Protein AF-A0A960U2S8-F1 (afdb_monomer_lite)

Foldseek 3Di:
DDDDDDDDDDDDDDDDDDDDDPPPDPPDVPVVVVVVVVVVVVVVVVLLVQLVVQLVVLLVLLVVLVVVVVVDDPPCSQVCCVPPHPDHPVSNVLSVVSNVCVVVLVVCSVVPPSVQSNDSVSSVVSVVPDPDPDDPDPDPPDCPLVVVLVVVLVVVVVVCVVVVHDDDPVVSVVVSVVVSVVVVVVVVVVVVVVD

Sequence (195 aa):
MKKLRKTNTSIKGKGEEVLPVKKDFVISGDKVASDIEELYFQSQSIVKQAGDLLLNNSIKIGELLLLKKEEVEHGTFLPWIKSELPFNERQAQKYMRIYQNKDKLLSLFKTGADEAFKNINSMLTLLSHEPKQLPRTKNWKGNIVESCITDFSKYLGKIEKKIGTQLSKKSRQSLEEKFEKLIYEAVEEEAKQKK

Radius of gyration: 27.35 Å; chains: 1; bounding box: 62×28×90 Å

pLDDT: mean 71.02, std 19.79, range [30.0, 96.0]

Structure (mmCIF, N/CA/C/O backbone):
data_AF-A0A960U2S8-F1
#
_entry.id   AF-A0A960U2S8-F1
#
loop_
_atom_site.group_PDB
_atom_site.id
_atom_site.type_symbol
_atom_site.label_atom_id
_atom_site.label_alt_id
_atom_site.label_comp_id
_atom_site.label_asym_id
_atom_site.label_entity_id
_atom_site.label_seq_id
_atom_site.pdbx_PDB_ins_code
_atom_site.Cartn_x
_atom_site.Cartn_y
_atom_site.Cartn_z
_atom_site.occupancy
_atom_site.B_iso_or_equiv
_atom_site.auth_seq_id
_atom_site.auth_comp_id
_atom_site.auth_asym_id
_atom_site.auth_atom_id
_atom_site.pdbx_PDB_model_num
ATOM 1 N N . MET A 1 1 ? 38.586 -7.546 -56.506 1.00 45.84 1 MET A N 1
ATOM 2 C CA . MET A 1 1 ? 39.484 -7.968 -55.400 1.00 45.84 1 MET A CA 1
ATOM 3 C C . MET A 1 1 ? 40.457 -6.841 -55.065 1.00 45.84 1 MET A C 1
ATOM 5 O O . MET A 1 1 ? 40.898 -6.177 -55.993 1.00 45.84 1 MET A O 1
ATOM 9 N N . LYS A 1 2 ? 40.838 -6.722 -53.778 1.00 32.06 2 LYS A N 1
ATOM 10 C CA . LYS A 1 2 ? 41.673 -5.690 -53.105 1.00 32.06 2 LYS A CA 1
ATOM 11 C C . LYS A 1 2 ? 40.866 -4.492 -52.569 1.00 32.06 2 LYS A C 1
ATOM 13 O O . LYS A 1 2 ? 40.125 -3.896 -53.326 1.00 32.06 2 LYS A O 1
ATOM 18 N N . LYS A 1 3 ? 40.976 -4.058 -51.308 1.00 32.09 3 LYS A N 1
ATOM 19 C CA . LYS A 1 3 ? 41.663 -4.555 -50.097 1.00 32.09 3 LYS A CA 1
ATOM 20 C C . LYS A 1 3 ? 40.947 -3.919 -48.890 1.00 32.09 3 LYS A C 1
ATOM 22 O O . LYS A 1 3 ? 40.710 -2.716 -48.886 1.00 32.09 3 LYS A O 1
ATOM 27 N N . LEU A 1 4 ? 40.652 -4.726 -47.873 1.00 39.47 4 LEU A N 1
ATOM 28 C CA . LEU A 1 4 ? 40.304 -4.287 -46.518 1.00 39.47 4 LEU A CA 1
ATOM 29 C C . LEU A 1 4 ? 41.501 -3.579 -45.867 1.00 39.47 4 LEU A C 1
ATOM 31 O O . LEU A 1 4 ? 42.629 -4.046 -46.040 1.00 39.47 4 LEU A O 1
ATOM 35 N N . ARG A 1 5 ? 41.231 -2.523 -45.085 1.00 33.12 5 ARG A N 1
ATOM 36 C CA . ARG A 1 5 ? 41.874 -2.178 -43.796 1.00 33.12 5 ARG A CA 1
ATOM 37 C C . ARG A 1 5 ? 41.450 -0.774 -43.361 1.00 33.12 5 ARG A C 1
ATOM 39 O O . ARG A 1 5 ? 41.903 0.198 -43.953 1.00 33.12 5 ARG A O 1
ATOM 46 N N . LYS A 1 6 ? 40.694 -0.674 -42.268 1.00 40.06 6 LYS A N 1
ATOM 47 C CA . LYS A 1 6 ? 40.900 0.383 -41.269 1.00 40.06 6 LYS A CA 1
ATOM 48 C C . LYS A 1 6 ? 40.764 -0.243 -39.884 1.00 40.06 6 LYS A C 1
ATOM 50 O O . LYS A 1 6 ? 39.747 -0.831 -39.542 1.00 40.06 6 LYS A O 1
ATOM 55 N N . THR A 1 7 ? 41.878 -0.202 -39.172 1.00 34.03 7 THR A N 1
ATOM 56 C CA . THR A 1 7 ? 42.091 -0.622 -37.792 1.00 34.03 7 THR A CA 1
ATOM 57 C C . THR A 1 7 ? 41.476 0.411 -36.856 1.00 34.03 7 THR A C 1
ATOM 59 O O . THR A 1 7 ? 41.881 1.570 -36.919 1.00 34.03 7 THR A O 1
ATOM 62 N N . ASN A 1 8 ? 40.561 0.007 -35.973 1.00 31.66 8 ASN A N 1
ATOM 63 C CA . ASN A 1 8 ? 40.166 0.844 -34.842 1.00 31.66 8 ASN A CA 1
ATOM 64 C C . ASN A 1 8 ? 40.907 0.385 -33.589 1.00 31.66 8 ASN A C 1
ATOM 66 O O . ASN A 1 8 ? 40.606 -0.643 -32.985 1.00 31.66 8 ASN A O 1
ATOM 70 N N . THR A 1 9 ? 41.916 1.181 -33.258 1.00 31.70 9 THR A N 1
ATOM 71 C CA . THR A 1 9 ? 42.679 1.164 -32.019 1.00 31.70 9 THR A CA 1
ATOM 72 C C . THR A 1 9 ? 41.813 1.717 -30.886 1.00 31.70 9 THR A C 1
ATOM 74 O O . THR A 1 9 ? 41.232 2.792 -30.999 1.00 31.70 9 THR A O 1
ATOM 77 N N . SER A 1 10 ? 41.740 0.964 -29.793 1.00 36.97 10 SER A N 1
ATOM 78 C CA . SER A 1 10 ? 41.108 1.321 -28.519 1.00 36.97 10 SER A CA 1
ATOM 79 C C . SER A 1 10 ? 41.928 2.369 -27.762 1.00 36.97 10 SER A C 1
ATOM 81 O O . SER A 1 10 ? 43.093 2.087 -27.493 1.00 36.97 10 SER A O 1
ATOM 83 N N . ILE A 1 11 ? 41.313 3.459 -27.279 1.00 35.66 11 ILE A N 1
ATOM 84 C CA . ILE A 1 11 ? 41.735 4.155 -26.046 1.00 35.66 11 ILE A CA 1
ATOM 85 C C . ILE A 1 11 ? 40.496 4.650 -25.268 1.00 35.66 11 ILE A C 1
ATOM 87 O O . ILE A 1 11 ? 39.592 5.264 -25.826 1.00 35.66 11 ILE A O 1
ATOM 91 N N . LYS A 1 12 ? 40.489 4.331 -23.965 1.00 37.09 12 LYS A N 1
ATOM 92 C CA . LYS A 1 12 ? 39.520 4.662 -22.903 1.00 37.09 12 LYS A CA 1
ATOM 93 C C . LYS A 1 12 ? 39.375 6.174 -22.647 1.00 37.09 12 LYS A C 1
ATOM 95 O O . LYS A 1 12 ? 40.376 6.881 -22.634 1.00 37.09 12 LYS A O 1
ATOM 100 N N . GLY A 1 13 ? 38.180 6.615 -22.242 1.00 30.00 13 GLY A N 1
ATOM 101 C CA . GLY A 1 13 ? 37.931 7.934 -21.647 1.00 30.00 13 GLY A CA 1
ATOM 102 C C . GLY A 1 13 ? 36.651 7.944 -20.806 1.00 30.00 13 GLY A C 1
ATOM 103 O O . GLY A 1 13 ? 35.663 7.338 -21.192 1.00 30.00 13 GLY A O 1
ATOM 104 N N . LYS A 1 14 ? 36.740 8.534 -19.614 1.00 30.27 14 LYS A N 1
ATOM 105 C CA . LYS A 1 14 ? 35.794 8.525 -18.486 1.00 30.27 14 LYS A CA 1
ATOM 106 C C . LYS A 1 14 ? 34.491 9.283 -18.779 1.00 30.27 14 LYS A C 1
ATOM 108 O O . LYS A 1 14 ? 34.437 10.075 -19.707 1.00 30.27 14 LYS A O 1
ATOM 113 N N . GLY A 1 15 ? 33.470 9.015 -17.963 1.00 37.75 15 GLY A N 1
ATOM 114 C CA . GLY A 1 15 ? 32.119 9.528 -18.136 1.00 37.75 15 GLY A CA 1
ATOM 115 C C . GLY A 1 15 ? 32.003 11.048 -18.156 1.00 37.75 15 GLY A C 1
ATOM 116 O O . GLY A 1 15 ? 32.630 11.745 -17.364 1.00 37.75 15 GLY A O 1
ATOM 117 N N . GLU A 1 16 ? 31.118 11.498 -19.033 1.00 31.66 16 GLU A N 1
ATOM 118 C CA . GLU A 1 16 ? 30.451 12.786 -18.985 1.00 31.66 16 GLU A CA 1
ATOM 119 C C . GLU A 1 16 ? 28.961 12.536 -19.230 1.00 31.66 16 GLU A C 1
ATOM 121 O O . GLU A 1 16 ? 28.550 11.689 -20.025 1.00 31.66 16 GLU A O 1
ATOM 126 N N . GLU A 1 17 ? 28.178 13.237 -18.432 1.00 38.16 17 GLU A N 1
ATOM 127 C CA . GLU A 1 17 ? 26.730 13.259 -18.338 1.00 38.16 17 GLU A CA 1
ATOM 128 C C . GLU A 1 17 ? 26.107 13.643 -19.692 1.00 38.16 17 GLU A C 1
ATOM 130 O O . GLU A 1 17 ? 26.199 14.786 -20.136 1.00 38.16 17 GLU A O 1
ATOM 135 N N . VAL A 1 18 ? 25.484 12.685 -20.386 1.00 39.81 18 VAL A N 1
ATOM 136 C CA . VAL A 1 18 ? 24.806 12.962 -21.660 1.00 39.81 18 VAL A CA 1
ATOM 137 C C . VAL A 1 18 ? 23.369 13.384 -21.361 1.00 39.81 18 VAL A C 1
ATOM 139 O O . VAL A 1 18 ? 22.466 12.554 -21.256 1.00 39.81 18 VAL A O 1
ATOM 142 N N . LEU A 1 19 ? 23.164 14.695 -21.214 1.00 31.92 19 LEU A N 1
ATOM 143 C CA . LEU A 1 19 ? 21.853 15.331 -21.379 1.00 31.92 19 LEU A CA 1
ATOM 144 C C . LEU A 1 19 ? 21.229 14.863 -22.706 1.00 31.92 19 LEU A C 1
ATOM 146 O O . LEU A 1 19 ? 21.967 14.681 -23.677 1.00 31.92 19 LEU A O 1
ATOM 150 N N . PRO A 1 20 ? 19.899 14.667 -22.790 1.00 40.66 20 PRO A N 1
ATOM 151 C CA . PRO A 1 20 ? 19.275 14.115 -23.984 1.00 40.66 20 PRO A CA 1
ATOM 152 C C . PRO A 1 20 ? 19.504 15.051 -25.172 1.00 40.66 20 PRO A C 1
ATOM 154 O O . PRO A 1 20 ? 18.866 16.096 -25.311 1.00 40.66 20 PRO A O 1
ATOM 157 N N . VAL A 1 21 ? 20.443 14.660 -26.032 1.00 39.56 21 VAL A N 1
ATOM 158 C CA . VAL A 1 21 ? 20.675 15.279 -27.331 1.00 39.56 21 VAL A CA 1
ATOM 159 C C . VAL A 1 21 ? 19.382 15.103 -28.114 1.00 39.56 21 VAL A C 1
ATOM 161 O O . VAL A 1 21 ? 18.945 13.972 -28.343 1.00 39.56 21 VAL A O 1
ATOM 164 N N . LYS A 1 22 ? 18.742 16.222 -28.475 1.00 45.72 22 LYS A N 1
ATOM 165 C CA . LYS A 1 22 ? 17.616 16.241 -29.412 1.00 45.72 22 LYS A CA 1
ATOM 166 C C . LYS A 1 22 ? 18.044 15.433 -30.632 1.00 45.72 22 LYS A C 1
ATOM 168 O O . LYS A 1 22 ? 18.968 15.824 -31.336 1.00 45.72 22 LYS A O 1
ATOM 173 N N . LYS A 1 23 ? 17.433 14.263 -30.810 1.00 47.28 23 LYS A N 1
ATOM 174 C CA . LYS A 1 23 ? 17.735 13.376 -31.925 1.00 47.28 23 LYS A CA 1
ATOM 175 C C . LYS A 1 23 ? 17.154 14.057 -33.154 1.00 47.28 23 LYS A C 1
ATOM 177 O O . LYS A 1 23 ? 15.938 14.051 -33.341 1.00 47.28 23 LYS A O 1
ATOM 182 N N . ASP A 1 24 ? 18.021 14.735 -33.900 1.00 38.34 24 ASP A N 1
ATOM 183 C CA . ASP A 1 24 ? 17.669 15.340 -35.173 1.00 38.34 24 ASP A CA 1
ATOM 184 C C . ASP A 1 24 ? 16.903 14.312 -36.003 1.00 38.34 24 ASP A C 1
ATOM 186 O O . ASP A 1 24 ? 17.264 13.134 -36.075 1.00 38.34 24 ASP A O 1
ATOM 190 N N . PHE A 1 25 ? 15.780 14.776 -36.532 1.00 43.72 25 PHE A N 1
ATOM 191 C CA . PHE A 1 25 ? 14.718 14.010 -37.158 1.00 43.72 25 PHE A CA 1
ATOM 192 C C . PHE A 1 25 ? 15.236 13.340 -38.442 1.00 43.72 25 PHE A C 1
ATOM 194 O O . PHE A 1 25 ? 15.032 13.830 -39.550 1.00 43.72 25 PHE A O 1
ATOM 201 N N . VAL A 1 26 ? 15.956 12.224 -38.309 1.00 46.38 26 VAL A N 1
ATOM 202 C CA . VAL A 1 26 ? 16.248 11.333 -39.432 1.00 46.38 26 VAL A CA 1
ATOM 203 C C . VAL A 1 26 ? 14.960 10.570 -39.696 1.00 46.38 26 VAL A C 1
ATOM 205 O O . VAL A 1 26 ? 14.656 9.601 -39.004 1.00 46.38 26 VAL A O 1
ATOM 208 N N . ILE A 1 27 ? 14.187 11.033 -40.680 1.00 50.28 27 ILE A N 1
ATOM 209 C CA . ILE A 1 27 ? 13.055 10.292 -41.240 1.00 50.28 27 ILE A CA 1
ATOM 210 C C . ILE A 1 27 ? 13.642 9.033 -41.882 1.00 50.28 27 ILE A C 1
ATOM 212 O O . ILE A 1 27 ? 14.003 9.020 -43.058 1.00 50.28 27 ILE A O 1
ATOM 216 N N . SER A 1 28 ? 13.824 7.980 -41.087 1.00 49.31 28 SER A N 1
ATOM 217 C CA . SER A 1 28 ? 14.125 6.666 -41.627 1.00 49.31 28 SER A CA 1
ATOM 218 C C . SER A 1 28 ? 12.836 6.183 -42.279 1.00 49.31 28 SER A C 1
ATOM 220 O O . SER A 1 28 ? 11.821 6.039 -41.601 1.00 49.31 28 SER A O 1
ATOM 222 N N . GLY A 1 29 ? 12.857 5.951 -43.590 1.00 57.56 29 GLY A N 1
ATOM 223 C CA . GLY A 1 29 ? 11.746 5.350 -44.337 1.00 57.56 29 GLY A CA 1
ATOM 224 C C . GLY A 1 29 ? 11.451 3.894 -43.950 1.00 57.56 29 GLY A C 1
ATOM 225 O O . GLY A 1 29 ? 10.850 3.166 -44.735 1.00 57.56 29 GLY A O 1
ATOM 226 N N . ASP A 1 30 ? 11.897 3.453 -42.772 1.00 75.94 30 ASP A N 1
ATOM 227 C CA . ASP A 1 30 ? 11.592 2.151 -42.211 1.00 75.94 30 ASP A CA 1
ATOM 228 C C . ASP A 1 30 ? 10.277 2.240 -41.434 1.00 75.94 30 ASP A C 1
ATOM 230 O O . ASP A 1 30 ? 10.223 2.583 -40.251 1.00 75.94 30 ASP A O 1
ATOM 234 N N . LYS A 1 31 ? 9.190 1.950 -42.149 1.00 77.88 31 LYS A N 1
ATOM 235 C CA . LYS A 1 31 ? 7.836 1.925 -41.595 1.00 77.88 31 LYS A CA 1
ATOM 236 C C . LYS A 1 31 ? 7.745 1.018 -40.360 1.00 77.88 31 LYS A C 1
ATOM 238 O O . LYS A 1 31 ? 7.033 1.345 -39.421 1.00 77.88 31 LYS A O 1
ATOM 243 N N . VAL A 1 32 ? 8.512 -0.074 -40.329 1.00 85.69 32 VAL A N 1
ATOM 244 C CA . VAL A 1 32 ? 8.510 -1.018 -39.205 1.00 85.69 32 VAL A CA 1
ATOM 245 C C . VAL A 1 32 ? 9.090 -0.369 -37.951 1.00 85.69 32 VAL A C 1
ATOM 247 O O . VAL A 1 32 ? 8.538 -0.542 -36.869 1.00 85.69 32 VAL A O 1
ATOM 250 N N . ALA A 1 33 ? 10.164 0.413 -38.080 1.00 83.44 33 ALA A N 1
ATOM 251 C CA . ALA A 1 33 ? 10.740 1.138 -36.950 1.00 83.44 33 ALA A CA 1
ATOM 252 C C . ALA A 1 33 ? 9.756 2.175 -36.382 1.00 83.44 33 ALA A C 1
ATOM 254 O O . ALA A 1 33 ? 9.589 2.249 -35.167 1.00 83.44 33 ALA A O 1
ATOM 255 N N . SER A 1 34 ? 9.052 2.907 -37.252 1.00 81.25 34 SER A N 1
ATOM 256 C CA . SER A 1 34 ? 8.014 3.863 -36.839 1.00 81.25 34 SER A CA 1
ATOM 257 C C . SER A 1 34 ? 6.853 3.179 -36.109 1.00 81.25 34 SER A C 1
ATOM 259 O O . SER A 1 34 ? 6.437 3.646 -35.051 1.00 81.25 34 SER A O 1
ATOM 261 N N . ASP A 1 35 ? 6.357 2.058 -36.641 1.00 89.00 35 ASP A N 1
ATOM 262 C CA . ASP A 1 35 ? 5.262 1.298 -36.029 1.00 89.00 35 ASP A CA 1
ATOM 263 C C . ASP A 1 35 ? 5.683 0.737 -34.650 1.00 89.00 35 ASP A C 1
ATOM 265 O O . ASP A 1 35 ? 4.906 0.754 -33.694 1.00 89.00 35 ASP A O 1
ATOM 269 N N . ILE A 1 36 ? 6.938 0.282 -34.507 1.00 91.12 36 ILE A N 1
ATOM 270 C CA . ILE A 1 36 ? 7.496 -0.181 -33.223 1.00 91.12 36 ILE A CA 1
ATOM 271 C C . ILE A 1 36 ? 7.583 0.965 -32.211 1.00 91.12 36 ILE A C 1
ATOM 273 O O . ILE A 1 36 ? 7.217 0.777 -31.048 1.00 91.12 36 ILE A O 1
ATOM 277 N N . GLU A 1 37 ? 8.077 2.134 -32.624 1.00 90.12 37 GLU A N 1
ATOM 278 C CA . GLU A 1 37 ? 8.174 3.304 -31.750 1.00 90.12 37 GLU A CA 1
ATOM 279 C C . GLU A 1 37 ? 6.788 3.735 -31.256 1.00 90.12 37 GLU A C 1
ATOM 281 O O . GLU A 1 37 ? 6.605 3.957 -30.056 1.00 90.12 37 GLU A O 1
ATOM 286 N N . GLU A 1 38 ? 5.788 3.765 -32.138 1.00 89.12 38 GLU A N 1
ATOM 287 C CA . GLU A 1 38 ? 4.412 4.093 -31.766 1.00 89.12 38 GLU A CA 1
ATOM 288 C C . GLU A 1 38 ? 3.849 3.107 -30.732 1.00 89.12 38 GLU A C 1
ATOM 290 O O . GLU A 1 38 ? 3.383 3.522 -29.664 1.00 89.12 38 GLU A O 1
ATOM 295 N N . LEU A 1 39 ? 3.940 1.801 -31.002 1.00 90.69 39 LEU A N 1
ATOM 296 C CA . LEU A 1 39 ? 3.457 0.764 -30.086 1.00 90.69 39 LEU A CA 1
ATOM 297 C C . LEU A 1 39 ? 4.175 0.812 -28.733 1.00 90.69 39 LEU A C 1
ATOM 299 O O . LEU A 1 39 ? 3.551 0.609 -27.687 1.00 90.69 39 LEU A O 1
ATOM 303 N N . TYR A 1 40 ? 5.473 1.119 -28.729 1.00 90.38 40 TYR A N 1
ATOM 304 C CA . TYR A 1 40 ? 6.238 1.299 -27.501 1.00 90.38 40 TYR A CA 1
ATOM 305 C C . TYR A 1 40 ? 5.680 2.452 -26.657 1.00 90.38 40 TYR A C 1
ATOM 307 O O . TYR A 1 40 ? 5.400 2.264 -25.470 1.00 90.38 40 TYR A O 1
ATOM 315 N N . PHE A 1 41 ? 5.453 3.627 -27.252 1.00 89.31 41 PHE A N 1
ATOM 316 C CA . PHE A 1 41 ? 4.894 4.770 -26.526 1.00 89.31 41 PHE A CA 1
ATOM 317 C C . PHE A 1 41 ? 3.470 4.507 -26.025 1.00 89.31 41 PHE A C 1
ATOM 319 O O . PHE A 1 41 ? 3.153 4.851 -24.882 1.00 89.31 41 PHE A O 1
ATOM 326 N N . GLN A 1 42 ? 2.632 3.848 -26.832 1.00 86.94 42 GLN A N 1
ATOM 327 C CA . GLN A 1 42 ? 1.291 3.431 -26.414 1.00 86.94 42 GLN A CA 1
ATOM 328 C C . GLN A 1 42 ? 1.354 2.500 -25.196 1.00 86.94 42 GLN A C 1
ATOM 330 O O . GLN A 1 42 ? 0.675 2.744 -24.195 1.00 86.94 42 GLN A O 1
ATOM 335 N N . SER A 1 43 ? 2.222 1.482 -25.233 1.00 84.69 43 SER A N 1
ATOM 336 C CA . SER A 1 43 ? 2.412 0.551 -24.118 1.00 84.69 43 SER A CA 1
ATOM 337 C C . SER A 1 43 ? 2.844 1.270 -22.837 1.00 84.69 43 SER A C 1
ATOM 339 O O . SER A 1 43 ? 2.293 1.000 -21.769 1.00 84.69 43 SER A O 1
ATOM 341 N N . GLN A 1 44 ? 3.805 2.195 -22.918 1.00 83.00 44 GLN A N 1
ATOM 342 C CA . GLN A 1 44 ? 4.275 2.936 -21.741 1.00 83.00 44 GLN A CA 1
ATOM 343 C C . GLN A 1 44 ? 3.181 3.838 -21.152 1.00 83.00 44 GLN A C 1
ATOM 345 O O . GLN A 1 44 ? 3.016 3.910 -19.933 1.00 83.00 44 GLN A O 1
ATOM 350 N N . SER A 1 45 ? 2.381 4.477 -22.011 1.00 83.81 45 SER A N 1
ATOM 351 C CA . SER A 1 45 ? 1.246 5.303 -21.585 1.00 83.81 45 SER A CA 1
ATOM 352 C C . SER A 1 45 ? 0.187 4.488 -20.835 1.00 83.81 45 SER A C 1
ATOM 354 O O . SER A 1 45 ? -0.265 4.904 -19.767 1.00 83.81 45 SER A O 1
ATOM 356 N N . ILE A 1 46 ? -0.167 3.301 -21.342 1.00 85.12 46 ILE A N 1
ATOM 357 C CA . ILE A 1 46 ? -1.143 2.404 -20.702 1.00 85.12 46 ILE A CA 1
ATOM 358 C C . ILE A 1 46 ? -0.655 1.964 -19.321 1.00 85.12 46 ILE A C 1
ATOM 360 O O . ILE A 1 46 ? -1.417 2.015 -18.357 1.00 85.12 46 ILE A O 1
ATOM 364 N N . VAL A 1 47 ? 0.613 1.559 -19.204 1.00 80.75 47 VAL A N 1
ATOM 365 C CA . VAL A 1 47 ? 1.191 1.125 -17.922 1.00 80.75 47 VAL A CA 1
ATOM 366 C C . VAL A 1 47 ? 1.132 2.247 -16.888 1.00 80.75 47 VAL A C 1
ATOM 368 O O . VAL A 1 47 ? 0.732 2.005 -15.748 1.00 80.75 47 VAL A O 1
ATOM 371 N N . LYS A 1 48 ? 1.469 3.478 -17.287 1.00 83.12 48 LYS A N 1
ATOM 372 C CA . LYS A 1 48 ? 1.406 4.643 -16.403 1.00 83.12 48 LYS A CA 1
ATOM 373 C C . LYS A 1 48 ? -0.020 4.921 -15.924 1.00 83.12 48 LYS A C 1
ATOM 375 O O . LYS A 1 48 ? -0.253 4.998 -14.720 1.00 83.12 48 LYS A O 1
ATOM 380 N N . GLN A 1 49 ? -0.978 4.985 -16.850 1.00 85.19 49 GLN A N 1
ATOM 381 C CA . GLN A 1 49 ? -2.392 5.209 -16.529 1.00 85.19 49 GLN A CA 1
ATOM 382 C C . GLN A 1 49 ? -2.963 4.107 -15.626 1.00 85.19 49 GLN A C 1
ATOM 384 O O . GLN A 1 49 ? -3.719 4.385 -14.695 1.00 85.19 49 GLN A O 1
ATOM 389 N N . ALA A 1 50 ? -2.581 2.850 -15.863 1.00 84.06 50 ALA A N 1
ATOM 390 C CA . ALA A 1 50 ? -2.978 1.733 -15.016 1.00 84.06 50 ALA A CA 1
ATOM 391 C C . ALA A 1 50 ? -2.400 1.855 -13.596 1.00 84.06 50 ALA A C 1
ATOM 393 O O . ALA A 1 50 ? -3.106 1.577 -12.627 1.00 84.06 50 ALA A O 1
ATOM 394 N N . GLY A 1 51 ? -1.146 2.300 -13.460 1.00 85.69 51 GLY A N 1
ATOM 395 C CA . GLY A 1 51 ? -0.511 2.569 -12.167 1.00 85.69 51 GLY A CA 1
ATOM 396 C C . GLY A 1 51 ? -1.206 3.689 -11.388 1.00 85.69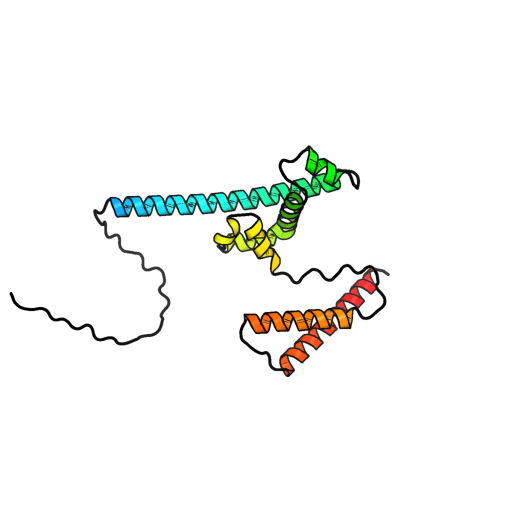 51 GLY A C 1
ATOM 397 O O . GLY A 1 51 ? -1.522 3.506 -10.210 1.00 85.69 51 GLY A O 1
ATOM 398 N N . ASP A 1 52 ? -1.514 4.801 -12.063 1.00 86.81 52 ASP A N 1
ATOM 399 C CA . ASP A 1 52 ? -2.304 5.919 -11.528 1.00 86.81 52 ASP A CA 1
ATOM 400 C C . ASP A 1 52 ? -3.658 5.439 -10.988 1.00 86.81 52 ASP A C 1
ATOM 402 O O . ASP A 1 52 ? -4.021 5.675 -9.829 1.00 86.81 52 ASP A O 1
ATOM 406 N N . LEU A 1 53 ? -4.405 4.718 -11.828 1.00 90.12 53 LEU A N 1
ATOM 407 C CA . LEU A 1 53 ? -5.722 4.196 -11.483 1.00 90.12 53 LEU A CA 1
ATOM 408 C C . LEU A 1 53 ? -5.641 3.216 -10.309 1.00 90.12 53 LEU A C 1
ATOM 410 O O . LEU A 1 53 ? -6.449 3.288 -9.381 1.00 90.12 53 LEU A O 1
ATOM 414 N N . LEU A 1 54 ? -4.656 2.317 -10.319 1.00 89.88 54 LEU A N 1
ATOM 415 C CA . LEU A 1 54 ? -4.471 1.337 -9.258 1.00 89.88 54 LEU A CA 1
ATOM 416 C C . LEU A 1 54 ? -4.163 2.009 -7.917 1.00 89.88 54 LEU A C 1
ATOM 418 O O . LEU A 1 54 ? -4.731 1.602 -6.901 1.00 89.88 54 LEU A O 1
ATOM 422 N N . LEU A 1 55 ? -3.287 3.017 -7.898 1.00 90.88 55 LEU A N 1
ATOM 423 C CA . LEU A 1 55 ? -2.945 3.753 -6.683 1.00 90.88 55 LEU A CA 1
ATOM 424 C C . LEU A 1 55 ? -4.177 4.461 -6.112 1.00 90.88 55 LEU A C 1
ATOM 426 O O . LEU A 1 55 ? -4.521 4.255 -4.946 1.00 90.88 55 LEU A O 1
ATOM 430 N N . ASN A 1 56 ? -4.874 5.233 -6.946 1.00 92.06 56 ASN A N 1
ATOM 431 C CA . ASN A 1 56 ? -6.048 5.998 -6.533 1.00 92.06 56 ASN A CA 1
ATOM 432 C C . ASN A 1 56 ? -7.178 5.086 -6.034 1.00 92.06 56 ASN A C 1
ATOM 434 O O . ASN A 1 56 ? -7.727 5.316 -4.954 1.00 92.06 56 ASN A O 1
ATOM 438 N N . ASN A 1 57 ? -7.465 3.996 -6.753 1.00 93.44 57 ASN A N 1
ATOM 439 C CA . ASN A 1 57 ? -8.460 3.013 -6.327 1.00 93.44 57 ASN A CA 1
ATOM 440 C C . ASN A 1 57 ? -8.056 2.340 -5.014 1.00 93.44 57 ASN A C 1
ATOM 442 O O . ASN A 1 57 ? -8.886 2.178 -4.125 1.00 93.44 57 ASN A O 1
ATOM 446 N N . SER A 1 58 ? -6.780 1.985 -4.851 1.00 93.06 58 SER A N 1
ATOM 447 C CA . SER A 1 58 ? -6.297 1.346 -3.622 1.00 93.06 58 SER A CA 1
ATOM 448 C C . SER A 1 58 ? -6.422 2.265 -2.405 1.00 93.06 58 SER A C 1
ATOM 450 O O . SER A 1 58 ? -6.818 1.805 -1.333 1.00 93.06 58 SER A O 1
ATOM 452 N N . ILE A 1 59 ? -6.130 3.559 -2.571 1.00 93.06 59 ILE A N 1
ATOM 453 C CA . ILE A 1 59 ? -6.329 4.581 -1.536 1.00 93.06 59 ILE A CA 1
ATOM 454 C C . ILE A 1 59 ? -7.819 4.698 -1.203 1.00 93.06 59 ILE A C 1
ATOM 456 O O . ILE A 1 59 ? -8.180 4.638 -0.028 1.00 93.06 59 ILE A O 1
ATOM 460 N N . LYS A 1 60 ? -8.692 4.801 -2.213 1.00 96.00 60 LYS A N 1
ATOM 461 C CA . LYS A 1 60 ? -10.138 4.947 -2.000 1.00 96.00 60 LYS A CA 1
ATOM 462 C C . LYS A 1 60 ? -10.756 3.731 -1.309 1.00 96.00 60 LYS A C 1
ATOM 464 O O . LYS A 1 60 ? -11.555 3.889 -0.392 1.00 96.00 60 LYS A O 1
ATOM 469 N N . ILE A 1 61 ? -10.356 2.521 -1.697 1.00 94.06 61 ILE A N 1
ATOM 470 C CA . ILE A 1 61 ? -10.794 1.287 -1.032 1.00 94.06 61 ILE A CA 1
ATOM 471 C C . ILE A 1 61 ? -10.351 1.296 0.435 1.00 94.06 61 ILE A C 1
ATOM 473 O O . ILE A 1 61 ? -11.147 0.993 1.318 1.00 94.06 61 ILE A O 1
ATOM 477 N N . GLY A 1 62 ? -9.099 1.672 0.716 1.00 92.94 62 GLY A N 1
ATOM 478 C CA . GLY A 1 62 ? -8.589 1.749 2.086 1.00 92.94 62 GLY A CA 1
ATOM 479 C C . GLY A 1 62 ? -9.325 2.770 2.960 1.00 92.94 62 GLY A C 1
ATOM 480 O O . GLY A 1 62 ? -9.576 2.484 4.129 1.00 92.94 62 GLY A O 1
ATOM 481 N N . GLU A 1 63 ? -9.709 3.915 2.389 1.00 95.81 63 GLU A N 1
ATOM 482 C CA . GLU A 1 63 ? -10.549 4.928 3.041 1.00 95.81 63 GLU A CA 1
ATOM 483 C C . GLU A 1 63 ? -11.922 4.359 3.416 1.00 95.81 63 GLU A C 1
ATOM 485 O O . GLU A 1 63 ? -12.314 4.401 4.580 1.00 95.81 63 GLU A O 1
ATOM 490 N N . LEU A 1 64 ? -12.630 3.770 2.444 1.00 95.06 64 L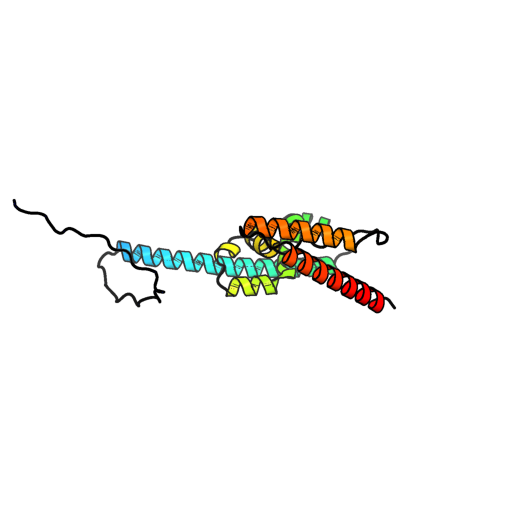EU A N 1
ATOM 491 C CA . LEU A 1 64 ? -13.966 3.204 2.648 1.00 95.06 64 LEU A CA 1
ATOM 492 C C . LEU A 1 64 ? -13.957 2.064 3.671 1.00 95.06 64 LEU A C 1
ATOM 494 O O . LEU A 1 64 ? -14.871 1.955 4.481 1.00 95.06 64 LEU A O 1
ATOM 498 N N . LEU A 1 65 ? -12.907 1.238 3.674 1.00 92.06 65 LEU A N 1
ATOM 499 C CA . LEU A 1 65 ? -12.737 0.177 4.666 1.00 92.06 65 LEU A CA 1
ATOM 500 C C . LEU A 1 65 ? -12.545 0.727 6.084 1.00 92.06 65 LEU A C 1
ATOM 502 O O . LEU A 1 65 ? -13.039 0.122 7.031 1.00 92.06 65 LEU A O 1
ATOM 506 N N . LEU A 1 66 ? -11.829 1.844 6.248 1.00 90.06 66 LEU A N 1
ATOM 507 C CA . LEU A 1 66 ? -11.660 2.482 7.555 1.00 90.06 66 LEU A CA 1
ATOM 508 C C . LEU A 1 66 ? -12.956 3.127 8.039 1.00 90.06 66 LEU A C 1
ATOM 510 O O . LEU A 1 66 ? -13.346 2.868 9.172 1.00 90.06 66 LEU A O 1
ATOM 514 N N . LEU A 1 67 ? -13.654 3.857 7.167 1.00 91.62 67 LEU A N 1
ATOM 515 C CA . LEU A 1 67 ? -14.968 4.421 7.482 1.00 91.62 67 LEU A CA 1
ATOM 516 C C . LEU A 1 67 ? -15.954 3.321 7.884 1.00 91.62 67 LEU A C 1
ATOM 518 O O . LEU A 1 67 ? -16.601 3.412 8.923 1.00 91.62 67 LEU A O 1
ATOM 522 N N . LYS A 1 68 ? -16.012 2.223 7.118 1.00 92.06 68 LYS A N 1
ATOM 523 C CA . LYS A 1 68 ? -16.902 1.110 7.451 1.00 92.06 68 LYS A CA 1
ATOM 524 C C . LYS A 1 68 ? -16.521 0.438 8.765 1.00 92.06 68 LYS A C 1
ATOM 526 O O . LYS A 1 68 ? -17.396 0.023 9.512 1.00 92.06 68 LYS A O 1
ATOM 531 N N . LYS A 1 69 ? -15.224 0.338 9.067 1.00 89.75 69 LYS A N 1
ATOM 532 C CA . LYS A 1 69 ? -14.736 -0.208 10.338 1.00 89.75 69 LYS A CA 1
ATOM 533 C C . LYS A 1 69 ? -15.149 0.643 11.544 1.00 89.75 69 LYS A C 1
ATOM 535 O O . LYS A 1 69 ? -15.296 0.084 12.625 1.00 89.75 69 LYS A O 1
ATOM 540 N N . GLU A 1 70 ? -15.284 1.953 11.370 1.00 90.00 70 GLU A N 1
ATOM 541 C CA . GLU A 1 70 ? -15.762 2.875 12.408 1.00 90.00 70 GLU A CA 1
ATOM 542 C C . GLU A 1 70 ? -17.288 2.831 12.565 1.00 90.00 70 GLU A C 1
ATOM 544 O O . GLU A 1 70 ? -17.790 3.006 13.669 1.00 90.00 70 GLU A O 1
ATOM 549 N N . GLU A 1 71 ? -18.015 2.561 11.479 1.00 92.19 71 GLU A N 1
ATOM 550 C CA . GLU A 1 71 ? -19.480 2.463 11.464 1.00 92.19 71 GLU A CA 1
ATOM 551 C C . GLU A 1 71 ? -20.006 1.180 12.131 1.00 92.19 71 GLU A C 1
ATOM 553 O O . GLU A 1 71 ? -21.057 1.192 12.768 1.00 92.19 71 GLU A O 1
ATOM 558 N N . VAL A 1 72 ? -19.306 0.055 11.960 1.00 90.69 72 VAL A N 1
ATOM 559 C CA . VAL A 1 72 ? -19.779 -1.255 12.431 1.00 90.69 72 VAL A CA 1
ATOM 560 C C . VAL A 1 72 ? -19.337 -1.564 13.862 1.00 90.69 72 VAL A C 1
ATOM 562 O O . VAL A 1 72 ? -18.239 -1.211 14.293 1.00 90.69 72 VAL A O 1
ATOM 565 N N . GLU A 1 73 ? -20.167 -2.310 14.594 1.00 86.88 73 GLU A N 1
ATOM 566 C CA . GLU A 1 73 ? -19.843 -2.743 15.955 1.00 86.88 73 GLU A CA 1
ATOM 567 C C . GLU A 1 73 ? -18.575 -3.608 16.008 1.00 86.88 73 GLU A C 1
ATOM 569 O O . GLU A 1 73 ? -18.249 -4.376 15.090 1.00 86.88 73 GLU A O 1
ATOM 574 N N . HIS A 1 74 ? -17.858 -3.524 17.130 1.00 82.56 74 HIS A N 1
ATOM 575 C CA . HIS A 1 74 ? -16.661 -4.322 17.362 1.00 82.56 74 HIS A CA 1
ATOM 576 C C . HIS A 1 74 ? -16.923 -5.821 17.136 1.00 82.56 74 HIS A C 1
ATOM 578 O O . HIS A 1 74 ? -17.861 -6.400 17.670 1.00 82.56 74 HIS A O 1
ATOM 584 N N . GLY A 1 75 ? -16.062 -6.461 16.339 1.00 87.06 75 GLY A N 1
ATOM 585 C CA . GLY A 1 75 ? -16.154 -7.891 16.019 1.00 87.06 75 GLY A CA 1
ATOM 586 C C . GLY A 1 75 ? -16.967 -8.230 14.765 1.00 87.06 75 GLY A C 1
ATOM 587 O O . GLY A 1 75 ? -16.784 -9.316 14.222 1.00 87.06 75 GLY A O 1
ATOM 588 N N . THR A 1 76 ? -17.775 -7.306 14.237 1.00 92.12 76 THR A N 1
ATOM 589 C CA . THR A 1 76 ? -18.613 -7.558 13.042 1.00 92.12 76 THR A CA 1
ATOM 590 C C . THR A 1 76 ? -17.920 -7.221 11.717 1.00 92.12 76 THR A C 1
ATOM 592 O O . THR A 1 76 ? -18.296 -7.732 10.664 1.00 92.12 76 THR A O 1
ATOM 595 N N . PHE A 1 77 ? -16.840 -6.437 11.765 1.00 91.19 77 PHE A N 1
ATOM 596 C CA . PHE A 1 77 ? -16.111 -5.989 10.576 1.00 91.19 77 PHE A CA 1
ATOM 597 C C . PHE A 1 77 ? -15.513 -7.129 9.732 1.00 91.19 77 PHE A C 1
ATOM 599 O O . PHE A 1 77 ? -15.601 -7.104 8.508 1.00 91.19 77 PHE A O 1
ATOM 606 N N . LEU A 1 78 ? -14.897 -8.136 10.364 1.00 92.50 78 LEU A N 1
ATOM 607 C CA . LEU A 1 78 ? -14.300 -9.265 9.636 1.00 92.50 78 LEU A CA 1
ATOM 608 C C . LEU A 1 78 ? -15.369 -10.175 8.999 1.00 92.50 78 LEU A C 1
ATOM 610 O O . LEU A 1 78 ? -15.232 -10.481 7.812 1.00 92.50 78 LEU A O 1
ATOM 614 N N . PRO A 1 79 ? -16.457 -10.549 9.713 1.00 94.50 79 PRO A N 1
ATOM 615 C CA . PRO A 1 79 ? -17.614 -11.190 9.091 1.00 94.50 79 PRO A CA 1
ATOM 616 C C . PRO A 1 79 ? -18.162 -10.419 7.885 1.00 94.50 79 PRO A C 1
ATOM 618 O O . PRO A 1 79 ? -18.379 -11.026 6.840 1.00 94.50 79 PRO A O 1
ATOM 621 N N . TRP A 1 80 ? -18.304 -9.095 8.004 1.00 95.12 80 TRP A N 1
ATOM 622 C CA . TRP A 1 80 ? -18.790 -8.231 6.927 1.00 95.12 80 TRP A CA 1
ATOM 623 C C . TRP A 1 80 ? -17.874 -8.246 5.694 1.00 95.12 80 TRP A C 1
ATOM 625 O O . TRP A 1 80 ? -18.359 -8.392 4.578 1.00 95.12 80 TRP A O 1
ATOM 635 N N . ILE A 1 81 ? -16.545 -8.184 5.866 1.00 94.19 81 ILE A N 1
ATOM 636 C CA . ILE A 1 81 ? -15.607 -8.317 4.732 1.00 94.19 81 ILE A CA 1
ATOM 637 C C . ILE A 1 81 ? -15.834 -9.641 4.001 1.00 94.19 81 ILE A C 1
ATOM 639 O O . ILE A 1 81 ? -15.829 -9.684 2.775 1.00 94.19 81 ILE A O 1
ATOM 643 N N . LYS A 1 82 ? -16.007 -10.729 4.755 1.00 93.25 82 LYS A N 1
ATOM 644 C CA . LYS A 1 82 ? -16.142 -12.071 4.190 1.00 93.25 82 LYS A CA 1
ATOM 645 C C . LYS A 1 82 ? -17.460 -12.263 3.431 1.00 93.25 82 LYS A C 1
ATOM 647 O O . LYS A 1 82 ? -17.479 -13.078 2.512 1.00 93.25 82 LYS A O 1
ATOM 652 N N . SER A 1 83 ? -18.534 -11.573 3.823 1.00 95.00 83 SER A N 1
ATOM 653 C CA . SER A 1 83 ? -19.836 -11.666 3.151 1.00 95.00 83 SER A CA 1
ATOM 654 C C . SER A 1 83 ? -19.975 -10.688 1.986 1.00 95.00 83 SER A C 1
ATOM 656 O O . SER A 1 83 ? -20.451 -11.086 0.928 1.00 95.00 83 SER A O 1
ATOM 658 N N . GLU A 1 84 ? -19.540 -9.437 2.158 1.00 94.88 84 GLU A N 1
ATOM 659 C CA . GLU A 1 84 ? -19.864 -8.354 1.222 1.00 94.88 84 GLU A CA 1
ATOM 660 C C . GLU A 1 84 ? -18.796 -8.095 0.158 1.00 94.88 84 GLU A C 1
ATOM 662 O O . GLU A 1 84 ? -19.080 -7.445 -0.849 1.00 94.88 84 GLU A O 1
ATOM 667 N N . LEU A 1 85 ? -17.552 -8.543 0.362 1.00 95.69 85 LEU A N 1
ATOM 668 C CA . LEU A 1 85 ? -16.434 -8.166 -0.504 1.00 95.69 85 LEU A CA 1
ATOM 669 C C . LEU A 1 85 ? -15.848 -9.363 -1.264 1.00 95.69 85 LEU A C 1
ATOM 671 O O . LEU A 1 85 ? -15.745 -10.466 -0.729 1.00 95.69 85 LEU A O 1
ATOM 675 N N . PRO A 1 86 ? -15.352 -9.150 -2.499 1.00 94.50 86 PRO A N 1
ATOM 676 C CA . PRO A 1 86 ? -14.757 -10.210 -3.316 1.00 94.50 86 PRO A CA 1
ATOM 677 C C . PRO A 1 86 ? -13.343 -10.610 -2.857 1.00 94.50 86 PRO A C 1
ATOM 679 O O . PRO A 1 86 ? -12.637 -11.335 -3.558 1.00 94.50 86 PRO A O 1
ATOM 682 N N . PHE A 1 87 ? -12.878 -10.109 -1.711 1.00 93.94 87 PHE A N 1
ATOM 683 C CA . PHE A 1 87 ? -11.536 -10.343 -1.200 1.00 93.94 87 PHE A CA 1
ATOM 684 C C . PHE A 1 87 ? -11.534 -10.593 0.306 1.00 93.94 87 PHE A C 1
ATOM 686 O O . PHE A 1 87 ? -12.449 -10.230 1.034 1.00 93.94 87 PHE A O 1
ATOM 693 N N . ASN A 1 88 ? -10.455 -11.208 0.784 1.00 92.00 88 ASN A N 1
ATOM 694 C CA . ASN A 1 88 ? -10.320 -11.580 2.186 1.00 92.00 88 ASN A CA 1
ATOM 695 C C . ASN A 1 88 ? -9.794 -10.439 3.075 1.00 92.00 88 ASN A C 1
ATOM 697 O O . ASN A 1 88 ? -9.284 -9.415 2.617 1.00 92.00 88 ASN A O 1
ATOM 701 N N . GLU A 1 89 ? -9.828 -10.681 4.382 1.00 89.69 89 GLU A N 1
ATOM 702 C CA . GLU A 1 89 ? -9.346 -9.766 5.421 1.00 89.69 89 GLU A CA 1
ATOM 703 C C . GLU A 1 89 ? -7.900 -9.301 5.199 1.00 89.69 89 GLU A C 1
ATOM 705 O O . GLU A 1 89 ? -7.577 -8.133 5.414 1.00 89.69 89 GLU A O 1
ATOM 710 N N . ARG A 1 90 ? -7.014 -10.193 4.731 1.00 89.69 90 ARG A N 1
ATOM 711 C CA . ARG A 1 90 ? -5.614 -9.837 4.453 1.00 89.69 90 ARG A CA 1
ATOM 712 C C . ARG A 1 90 ? -5.533 -8.789 3.352 1.00 89.69 90 ARG A C 1
ATOM 714 O O . ARG A 1 90 ? -4.734 -7.866 3.456 1.00 89.69 90 ARG A O 1
ATOM 721 N N . GLN A 1 91 ? -6.343 -8.921 2.308 1.00 90.12 91 GLN A N 1
ATOM 722 C CA . GLN A 1 91 ? -6.400 -7.947 1.226 1.00 90.12 91 GLN A CA 1
ATOM 723 C C . GLN A 1 91 ? -7.018 -6.622 1.699 1.00 90.12 91 GLN A C 1
ATOM 725 O O . GLN A 1 91 ? -6.486 -5.563 1.372 1.00 90.12 91 GLN A O 1
ATOM 730 N N . ALA A 1 92 ? -8.048 -6.665 2.548 1.00 90.50 92 ALA A N 1
ATOM 731 C CA . ALA A 1 92 ? -8.613 -5.470 3.177 1.00 90.50 92 ALA A CA 1
ATOM 732 C C . ALA A 1 92 ? -7.550 -4.692 3.979 1.00 90.50 92 ALA A C 1
ATOM 734 O O . ALA A 1 92 ? -7.359 -3.493 3.784 1.00 90.50 92 ALA A O 1
ATOM 735 N N . GLN A 1 93 ? -6.773 -5.393 4.813 1.00 88.56 93 GLN A N 1
ATOM 736 C CA . GLN A 1 93 ? -5.687 -4.798 5.601 1.00 88.56 93 GLN A CA 1
ATOM 737 C C . GLN A 1 93 ? -4.616 -4.136 4.726 1.00 88.56 93 GLN A C 1
ATOM 739 O O . GLN A 1 93 ? -4.080 -3.089 5.094 1.00 88.56 93 GLN A O 1
ATOM 744 N N . LYS A 1 94 ? -4.305 -4.715 3.559 1.00 91.88 94 LYS A N 1
ATOM 745 C CA . LYS A 1 94 ? -3.372 -4.114 2.595 1.00 91.88 94 LYS A CA 1
ATOM 746 C C . LYS A 1 94 ? -3.875 -2.764 2.092 1.00 91.88 94 LYS A C 1
ATOM 748 O O . LYS A 1 94 ? -3.112 -1.802 2.121 1.00 91.88 94 LYS A O 1
ATOM 753 N N . TYR A 1 95 ? -5.140 -2.681 1.680 1.00 93.25 95 TYR A N 1
ATOM 754 C CA . TYR A 1 95 ? -5.748 -1.425 1.236 1.00 93.25 95 TYR A CA 1
ATOM 755 C C . TYR A 1 95 ? -5.777 -0.375 2.347 1.00 93.25 95 TYR A C 1
ATOM 757 O O . TYR A 1 95 ? -5.371 0.764 2.130 1.00 93.25 95 TYR A O 1
ATOM 765 N N . MET A 1 96 ? -6.165 -0.764 3.562 1.00 89.00 96 MET A N 1
ATOM 766 C CA . MET A 1 96 ? -6.149 0.139 4.717 1.00 89.00 96 MET A CA 1
ATOM 767 C C . MET A 1 96 ? -4.738 0.677 4.993 1.00 89.00 96 MET A C 1
ATOM 769 O O . MET A 1 96 ? -4.566 1.874 5.209 1.00 89.00 96 MET A O 1
ATOM 773 N N . ARG A 1 97 ? -3.709 -0.180 4.926 1.00 89.75 97 ARG A N 1
ATOM 774 C CA . ARG A 1 97 ? -2.308 0.239 5.091 1.00 89.75 97 ARG A CA 1
ATOM 775 C C . ARG A 1 97 ? -1.856 1.191 3.982 1.00 89.75 97 ARG A C 1
ATOM 777 O O . ARG A 1 97 ? -1.115 2.127 4.270 1.00 89.75 97 ARG A O 1
ATOM 784 N N . ILE A 1 98 ? -2.292 0.970 2.742 1.00 89.50 98 ILE A N 1
ATOM 785 C CA . ILE A 1 98 ? -2.034 1.886 1.621 1.00 89.50 98 ILE A CA 1
ATOM 786 C C . ILE A 1 98 ? -2.635 3.259 1.907 1.00 89.50 98 ILE A C 1
ATOM 788 O O . ILE A 1 98 ? -1.920 4.251 1.820 1.00 89.50 98 ILE A O 1
ATOM 792 N N . TYR A 1 99 ? -3.903 3.320 2.317 1.00 91.94 99 TYR A N 1
ATOM 793 C CA . TYR A 1 99 ? -4.554 4.585 2.656 1.00 91.94 99 TYR A CA 1
ATOM 794 C C . TYR A 1 99 ? -3.857 5.312 3.814 1.00 91.94 99 TYR A C 1
ATOM 796 O O . TYR A 1 99 ? -3.603 6.509 3.726 1.00 91.94 99 TYR A O 1
ATOM 804 N N . GLN A 1 100 ? -3.473 4.588 4.870 1.00 87.94 100 GLN A N 1
ATOM 805 C CA . GLN A 1 100 ? -2.732 5.155 6.005 1.00 87.94 100 GLN A CA 1
ATOM 806 C C . GLN A 1 100 ? -1.380 5.763 5.606 1.00 87.94 100 GLN A C 1
ATOM 808 O O . GLN A 1 100 ? -0.876 6.633 6.303 1.00 87.94 100 GLN A O 1
ATOM 813 N N . ASN A 1 101 ? -0.794 5.314 4.493 1.00 90.06 101 ASN A N 1
ATOM 814 C CA . ASN A 1 101 ? 0.488 5.791 3.976 1.00 90.06 101 ASN A CA 1
ATOM 815 C C . ASN A 1 101 ? 0.337 6.537 2.637 1.00 90.06 101 ASN A C 1
ATOM 817 O O . ASN A 1 101 ? 1.302 6.634 1.872 1.00 90.06 101 ASN A O 1
ATOM 821 N N . LYS A 1 102 ? -0.866 7.041 2.326 1.00 89.88 102 LYS A N 1
ATOM 822 C CA . LYS A 1 102 ? -1.199 7.630 1.020 1.00 89.88 102 LYS A CA 1
ATOM 823 C C . LYS A 1 102 ? -0.253 8.759 0.619 1.00 89.88 102 LYS A C 1
ATOM 825 O O . LYS A 1 102 ? 0.191 8.780 -0.521 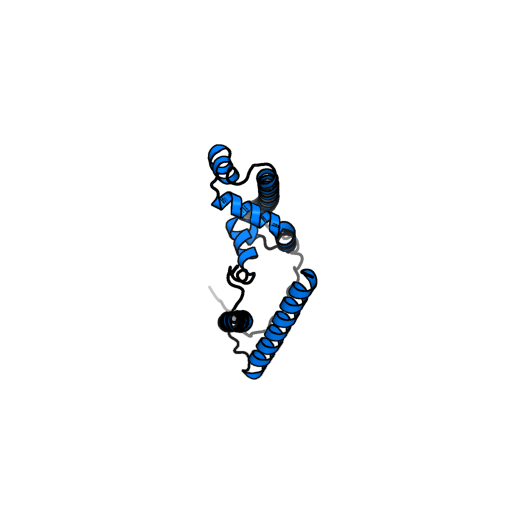1.00 89.88 102 LYS A O 1
ATOM 830 N N . ASP A 1 103 ? 0.139 9.625 1.550 1.00 87.56 103 ASP A N 1
ATOM 831 C CA . ASP A 1 103 ? 0.995 10.779 1.248 1.00 87.56 103 ASP A CA 1
ATOM 832 C C . ASP A 1 103 ? 2.401 10.351 0.813 1.00 87.56 103 ASP A C 1
ATOM 834 O O . ASP A 1 103 ? 2.953 10.877 -0.155 1.00 87.56 103 ASP A O 1
ATOM 838 N N . LYS A 1 104 ? 2.952 9.323 1.472 1.00 86.50 104 LYS A N 1
ATOM 839 C CA . LYS A 1 104 ? 4.243 8.722 1.114 1.00 86.50 104 LYS A CA 1
ATOM 840 C C . LYS A 1 104 ? 4.182 8.014 -0.238 1.00 86.50 104 LYS A C 1
ATOM 842 O O . LYS A 1 104 ? 5.131 8.073 -1.009 1.00 86.50 104 LYS A O 1
ATOM 847 N N . LEU A 1 105 ? 3.078 7.335 -0.541 1.00 87.12 105 LEU A N 1
ATOM 848 C CA . LEU A 1 105 ? 2.914 6.674 -1.836 1.00 87.12 105 LEU A CA 1
ATOM 849 C C . LEU A 1 105 ? 2.711 7.681 -2.970 1.00 87.12 105 LEU A C 1
ATOM 851 O O . LEU A 1 105 ? 3.316 7.522 -4.023 1.00 87.12 105 LEU A O 1
ATOM 855 N N . LEU A 1 106 ? 1.921 8.733 -2.750 1.00 87.25 106 LEU A N 1
ATOM 856 C CA . LEU A 1 106 ? 1.698 9.798 -3.728 1.00 87.25 106 LEU A CA 1
ATOM 857 C C . LEU A 1 106 ? 2.985 10.571 -4.034 1.00 87.25 106 LEU A C 1
ATOM 859 O O . LEU A 1 106 ? 3.206 10.947 -5.183 1.00 87.25 106 LEU A O 1
ATOM 863 N N . SER A 1 107 ? 3.849 10.801 -3.040 1.00 85.69 107 SER A N 1
ATOM 864 C CA . SER A 1 107 ? 5.150 11.434 -3.280 1.00 85.69 107 SER A CA 1
ATOM 865 C C . SER A 1 107 ? 6.081 10.530 -4.090 1.00 85.69 107 SER A C 1
ATOM 867 O O . SER A 1 107 ? 6.624 10.981 -5.096 1.00 85.69 107 SER A O 1
ATOM 869 N N . LEU A 1 108 ? 6.187 9.245 -3.732 1.00 84.88 108 LEU A N 1
ATOM 870 C CA . LEU A 1 108 ? 6.983 8.260 -4.476 1.00 84.88 108 LEU A CA 1
ATOM 871 C C . LEU A 1 108 ? 6.491 8.077 -5.917 1.00 84.88 108 LEU A C 1
ATOM 873 O O . LEU A 1 108 ? 7.296 7.945 -6.841 1.00 84.88 108 LEU A O 1
ATOM 877 N N . PHE A 1 109 ? 5.174 8.115 -6.115 1.00 84.12 109 PHE A N 1
ATOM 878 C CA . PHE A 1 109 ? 4.558 8.046 -7.433 1.00 84.12 109 PHE A CA 1
ATOM 879 C C . PHE A 1 109 ? 4.961 9.242 -8.303 1.00 84.12 109 PHE A C 1
ATOM 881 O O . PHE A 1 109 ? 5.440 9.071 -9.421 1.00 84.12 109 PHE A O 1
ATOM 888 N N . LYS A 1 110 ? 4.874 10.464 -7.759 1.00 83.12 110 LYS A N 1
ATOM 889 C CA . LYS A 1 110 ? 5.275 11.694 -8.464 1.00 83.12 110 LYS A CA 1
ATOM 890 C C . LYS A 1 110 ? 6.760 11.722 -8.835 1.00 83.12 110 LYS A C 1
ATOM 892 O O . LYS A 1 110 ? 7.113 12.339 -9.833 1.00 83.12 110 LYS A O 1
ATOM 897 N N . THR A 1 111 ? 7.621 11.063 -8.057 1.00 80.31 111 THR A N 1
ATOM 898 C CA . THR A 1 111 ? 9.066 10.983 -8.334 1.00 80.31 111 THR A CA 1
ATOM 899 C C . THR A 1 111 ? 9.452 9.969 -9.422 1.00 80.31 111 THR A C 1
ATOM 901 O O . THR A 1 111 ? 10.637 9.840 -9.713 1.00 80.31 111 THR A O 1
ATOM 904 N N . GLY A 1 112 ? 8.490 9.270 -10.043 1.00 67.81 112 GLY A N 1
ATOM 905 C CA . GLY A 1 112 ? 8.745 8.383 -11.188 1.00 67.81 112 GLY A CA 1
ATOM 906 C C . GLY A 1 112 ? 9.156 6.956 -10.820 1.00 67.81 112 GLY A C 1
ATOM 907 O O . GLY A 1 112 ? 9.863 6.294 -11.577 1.00 67.81 112 GLY A O 1
ATOM 908 N N . ALA A 1 113 ? 8.734 6.450 -9.656 1.00 62.25 113 ALA A N 1
ATOM 909 C CA . ALA A 1 113 ? 8.961 5.057 -9.261 1.00 62.25 113 ALA A CA 1
ATOM 910 C C . ALA A 1 113 ? 7.987 4.082 -9.967 1.00 62.25 113 ALA A C 1
ATOM 912 O O . ALA A 1 113 ? 7.336 3.266 -9.313 1.00 62.25 113 ALA A O 1
ATOM 913 N N . ASP A 1 114 ? 7.885 4.162 -11.297 1.00 63.09 114 ASP A N 1
ATOM 914 C CA . ASP A 1 114 ? 6.828 3.538 -12.114 1.00 63.09 114 ASP A CA 1
ATOM 915 C C . ASP A 1 114 ? 6.742 2.011 -11.942 1.00 63.09 114 ASP A C 1
ATOM 917 O O . ASP A 1 114 ? 5.658 1.423 -11.927 1.00 63.09 114 ASP A O 1
ATOM 921 N N . GLU A 1 115 ? 7.877 1.341 -11.721 1.00 66.00 115 GLU A N 1
ATOM 922 C CA . GLU A 1 115 ? 7.909 -0.113 -11.534 1.00 66.00 115 GLU A CA 1
ATOM 923 C C . GLU A 1 115 ? 7.178 -0.591 -10.275 1.00 66.00 115 GLU A C 1
ATOM 925 O O . GLU A 1 115 ? 6.659 -1.712 -10.231 1.00 66.00 115 GLU A O 1
ATOM 930 N N . ALA A 1 116 ? 7.117 0.253 -9.248 1.00 67.38 116 ALA A N 1
ATOM 931 C CA . ALA A 1 116 ? 6.572 -0.117 -7.954 1.00 67.38 116 ALA A CA 1
ATOM 932 C C . ALA A 1 116 ? 5.038 -0.048 -7.896 1.00 67.38 116 ALA A C 1
ATOM 934 O O . ALA A 1 116 ? 4.438 -0.629 -6.990 1.00 67.38 116 ALA A O 1
ATOM 935 N N . PHE A 1 117 ? 4.393 0.594 -8.875 1.00 79.19 117 PHE A N 1
ATOM 936 C CA . PHE A 1 117 ? 2.936 0.776 -8.919 1.00 79.19 117 PHE A CA 1
ATOM 937 C C . PHE A 1 117 ? 2.225 -0.186 -9.876 1.00 79.19 117 PHE A C 1
ATOM 939 O O . PHE A 1 117 ? 1.033 -0.048 -10.120 1.00 79.19 117 PHE A O 1
ATOM 946 N N . LYS A 1 118 ? 2.924 -1.226 -10.348 1.00 79.31 118 LYS A N 1
ATOM 947 C CA . LYS A 1 118 ? 2.345 -2.305 -11.169 1.00 79.31 118 LYS A CA 1
ATOM 948 C C . LYS A 1 118 ? 1.335 -3.169 -10.400 1.00 79.31 118 LYS A C 1
ATOM 950 O O . LYS A 1 118 ? 0.442 -3.760 -10.997 1.00 79.31 118 LYS A O 1
ATOM 955 N N . ASN A 1 119 ? 1.493 -3.300 -9.079 1.00 83.94 119 ASN A N 1
ATOM 956 C CA . ASN A 1 119 ? 0.567 -4.045 -8.225 1.00 83.94 119 ASN A CA 1
ATOM 957 C C . ASN A 1 119 ? 0.632 -3.576 -6.757 1.00 83.94 119 ASN A C 1
ATOM 959 O O . ASN A 1 119 ? 1.610 -2.979 -6.309 1.00 83.94 119 ASN A O 1
ATOM 963 N N . ILE A 1 120 ? -0.394 -3.931 -5.982 1.00 84.19 120 ILE A N 1
ATOM 964 C CA . ILE A 1 120 ? -0.544 -3.575 -4.559 1.00 84.19 120 ILE A CA 1
ATOM 965 C C . ILE A 1 120 ? 0.615 -4.094 -3.690 1.00 84.19 120 ILE A C 1
ATOM 967 O O . ILE A 1 120 ? 1.053 -3.411 -2.768 1.00 84.19 120 ILE A O 1
ATOM 971 N N . ASN A 1 121 ? 1.138 -5.295 -3.954 1.00 85.50 121 ASN A N 1
ATOM 972 C CA . ASN A 1 121 ? 2.229 -5.863 -3.151 1.00 85.50 121 ASN A CA 1
ATOM 973 C C . ASN A 1 121 ? 3.551 -5.110 -3.368 1.00 85.50 121 ASN A C 1
ATOM 975 O O . ASN A 1 121 ? 4.311 -4.912 -2.417 1.00 85.50 121 ASN A O 1
ATOM 979 N N . SER A 1 122 ? 3.807 -4.648 -4.593 1.00 82.12 122 SER A N 1
ATOM 980 C CA . SER A 1 122 ? 4.942 -3.781 -4.912 1.00 82.12 122 SER A CA 1
ATOM 981 C C . SER A 1 122 ? 4.843 -2.451 -4.158 1.00 82.12 122 SER A C 1
ATOM 983 O O . SER A 1 122 ? 5.809 -2.056 -3.503 1.00 82.12 122 SER A O 1
ATOM 985 N N . MET A 1 123 ? 3.652 -1.837 -4.106 1.00 82.44 123 MET A N 1
ATOM 986 C CA . MET A 1 123 ? 3.417 -0.623 -3.307 1.00 82.44 123 MET A CA 1
ATOM 987 C C . MET A 1 123 ? 3.697 -0.861 -1.815 1.00 82.44 123 MET A C 1
ATOM 989 O O . MET A 1 123 ? 4.357 -0.063 -1.156 1.00 82.44 123 MET A O 1
ATOM 993 N N . LEU A 1 124 ? 3.262 -1.997 -1.263 1.00 81.81 124 LEU A N 1
ATOM 994 C CA . LEU A 1 124 ? 3.533 -2.348 0.138 1.00 81.81 124 LEU A CA 1
ATOM 995 C C . LEU A 1 124 ? 5.015 -2.621 0.417 1.00 81.81 124 LEU A C 1
ATOM 997 O O . LEU A 1 124 ? 5.475 -2.395 1.537 1.00 81.81 124 LEU A O 1
ATOM 1001 N N . THR A 1 125 ? 5.771 -3.095 -0.573 1.00 83.75 125 THR A N 1
ATOM 1002 C CA . THR A 1 125 ? 7.226 -3.280 -0.455 1.00 83.75 125 THR A CA 1
ATOM 1003 C C . THR A 1 125 ? 7.933 -1.935 -0.268 1.00 83.75 125 THR A C 1
ATOM 1005 O O . THR A 1 125 ? 8.823 -1.832 0.579 1.00 83.75 125 THR A O 1
ATOM 1008 N N . LEU A 1 126 ? 7.477 -0.875 -0.949 1.00 78.56 126 LEU A N 1
ATOM 1009 C CA . LEU A 1 126 ? 7.963 0.495 -0.719 1.00 78.56 126 LEU A CA 1
ATOM 1010 C C . LEU A 1 126 ? 7.707 0.965 0.719 1.00 78.56 126 LEU A C 1
ATOM 1012 O O . LEU A 1 126 ? 8.560 1.601 1.336 1.00 78.56 126 LEU A O 1
ATOM 1016 N N . LEU A 1 127 ? 6.562 0.584 1.289 1.00 75.69 127 LEU A N 1
ATOM 1017 C CA . LEU A 1 127 ? 6.215 0.869 2.685 1.00 75.69 127 LEU A CA 1
ATOM 1018 C C . LEU A 1 127 ? 6.943 -0.024 3.699 1.00 75.69 127 LEU A C 1
ATOM 1020 O O . LEU A 1 127 ? 6.926 0.258 4.893 1.00 75.69 127 LEU A O 1
ATOM 1024 N N . SER A 1 128 ? 7.562 -1.121 3.261 1.00 66.12 128 SER A N 1
ATOM 1025 C CA . SER A 1 128 ? 8.195 -2.111 4.147 1.00 66.12 128 SER A CA 1
ATOM 1026 C C . SER A 1 128 ? 9.646 -1.775 4.514 1.00 66.12 128 SER A C 1
ATOM 1028 O O . SER A 1 128 ? 10.303 -2.571 5.179 1.00 66.12 128 SER A O 1
ATOM 1030 N N . HIS A 1 129 ? 10.130 -0.589 4.130 1.00 52.16 129 HIS A N 1
ATOM 1031 C CA . HIS A 1 129 ? 11.434 -0.051 4.538 1.00 52.16 129 HIS A CA 1
ATOM 1032 C C . HIS A 1 129 ? 11.384 0.813 5.811 1.00 52.16 129 HIS A C 1
ATOM 1034 O O . HIS A 1 129 ? 12.384 1.426 6.171 1.00 52.16 129 HIS A O 1
ATOM 1040 N N . GLU A 1 130 ? 10.257 0.843 6.522 1.00 41.69 130 GLU A N 1
ATOM 1041 C CA . GLU A 1 130 ? 10.203 1.398 7.878 1.00 41.69 130 GLU A CA 1
ATOM 1042 C C . GLU A 1 130 ? 10.543 0.312 8.908 1.00 41.69 130 GLU A C 1
ATOM 1044 O O . GLU A 1 130 ? 10.11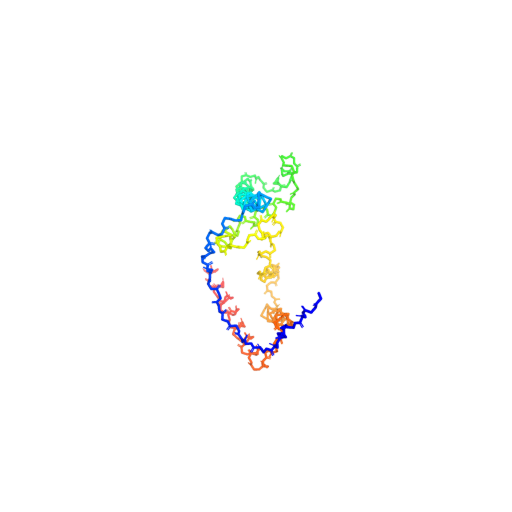8 -0.840 8.740 1.00 41.69 130 GLU A O 1
ATOM 1049 N N . PRO A 1 131 ? 11.339 0.635 9.950 1.00 37.91 131 PRO A N 1
ATOM 1050 C CA . PRO A 1 131 ? 11.697 -0.330 10.979 1.00 37.91 131 PRO A CA 1
ATOM 1051 C C . PRO A 1 131 ? 10.413 -0.935 11.546 1.00 37.91 131 PRO A C 1
ATOM 1053 O O . PRO A 1 131 ? 9.428 -0.228 11.764 1.00 37.91 131 PRO A O 1
ATOM 1056 N N . LYS A 1 132 ? 10.409 -2.264 11.724 1.00 40.56 132 LYS A N 1
ATOM 1057 C CA . LYS A 1 132 ? 9.297 -3.000 12.340 1.00 40.56 132 LYS A CA 1
ATOM 1058 C C . LYS A 1 132 ? 8.788 -2.189 13.530 1.00 40.56 132 LYS A C 1
ATOM 1060 O O . LYS A 1 132 ? 9.601 -1.833 14.380 1.00 40.56 132 LYS A O 1
ATOM 1065 N N . GLN A 1 133 ? 7.484 -1.896 13.556 1.00 42.56 133 GLN A N 1
ATOM 1066 C CA . GLN A 1 133 ? 6.850 -1.215 14.685 1.00 42.56 133 GLN A CA 1
ATOM 1067 C C . GLN A 1 133 ? 7.378 -1.826 15.984 1.00 42.56 133 GLN A C 1
ATOM 1069 O O . GLN A 1 133 ? 7.418 -3.059 16.095 1.00 42.56 133 GLN A O 1
ATOM 1074 N N . LEU A 1 134 ? 7.824 -0.973 16.915 1.00 41.69 134 LEU A N 1
ATOM 1075 C CA . LEU A 1 134 ? 8.308 -1.424 18.214 1.00 41.69 134 LEU A CA 1
ATOM 1076 C C . LEU A 1 134 ? 7.262 -2.372 18.813 1.00 41.69 134 LEU A C 1
ATOM 1078 O O . LEU A 1 134 ? 6.058 -2.113 18.687 1.00 41.69 134 LEU A O 1
ATOM 1082 N N . PRO A 1 135 ? 7.691 -3.508 19.385 1.00 38.34 135 PRO A N 1
ATOM 1083 C CA . PRO A 1 135 ? 6.764 -4.515 19.865 1.00 38.34 135 PRO A CA 1
ATOM 1084 C C . PRO A 1 135 ? 5.774 -3.862 20.835 1.00 38.34 135 PRO A C 1
ATOM 1086 O O . PRO A 1 135 ? 6.174 -3.281 21.841 1.00 38.34 135 PRO A O 1
ATOM 1089 N N . ARG A 1 136 ? 4.469 -3.956 20.539 1.00 44.94 136 ARG A N 1
ATOM 1090 C CA . ARG A 1 136 ? 3.410 -3.620 21.501 1.00 44.94 136 ARG A CA 1
ATOM 1091 C C . ARG A 1 136 ? 3.472 -4.648 22.631 1.00 44.94 136 ARG A C 1
ATOM 1093 O O . ARG A 1 136 ? 2.754 -5.646 22.596 1.00 44.94 136 ARG A O 1
ATOM 1100 N N . THR A 1 137 ? 4.366 -4.465 23.599 1.00 38.16 137 THR A N 1
ATOM 1101 C CA . THR A 1 137 ? 4.444 -5.360 24.753 1.00 38.16 137 THR A CA 1
ATOM 1102 C C . THR A 1 137 ? 3.489 -4.868 25.836 1.00 38.16 137 THR A C 1
ATOM 1104 O O . THR A 1 137 ? 3.422 -3.689 26.172 1.00 38.16 137 THR A O 1
ATOM 1107 N N . LYS A 1 138 ? 2.703 -5.800 26.375 1.00 40.78 138 LYS A N 1
ATOM 1108 C CA . LYS A 1 138 ? 1.767 -5.573 27.483 1.00 40.78 138 LYS A CA 1
ATOM 1109 C C . LYS A 1 138 ? 2.460 -5.521 28.855 1.00 40.78 138 LYS A C 1
ATOM 1111 O O . LYS A 1 138 ? 1.767 -5.569 29.863 1.00 40.78 138 LYS A O 1
ATOM 1116 N N . ASN A 1 139 ? 3.792 -5.452 28.929 1.00 43.38 139 ASN A N 1
ATOM 1117 C CA . ASN A 1 139 ? 4.505 -5.538 30.204 1.00 43.38 139 ASN A CA 1
ATOM 1118 C C . ASN A 1 139 ? 5.612 -4.477 30.295 1.00 43.38 139 ASN A C 1
ATOM 1120 O O . ASN A 1 139 ? 6.743 -4.686 29.876 1.00 43.38 139 ASN A O 1
ATOM 1124 N N . TRP A 1 140 ? 5.237 -3.314 30.834 1.00 46.00 140 TRP A N 1
ATOM 1125 C CA . TRP A 1 140 ? 6.039 -2.082 30.916 1.00 46.00 140 TRP A CA 1
ATOM 1126 C C . TRP A 1 140 ? 7.198 -2.156 31.935 1.00 46.00 140 TRP A C 1
ATOM 1128 O O . TRP A 1 140 ? 7.996 -1.233 32.044 1.00 46.00 140 TRP A O 1
ATOM 1138 N N . LYS A 1 141 ? 7.346 -3.232 32.710 1.00 42.34 141 LYS A N 1
ATOM 1139 C CA . LYS A 1 141 ? 8.339 -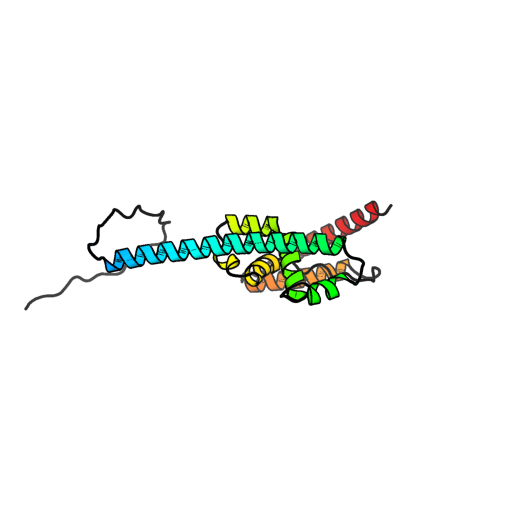3.291 33.796 1.00 42.34 141 LYS A CA 1
ATOM 1140 C C . LYS A 1 141 ? 9.484 -4.249 33.465 1.00 42.34 141 LYS A C 1
ATOM 1142 O O . LYS A 1 141 ? 9.425 -5.419 33.818 1.00 42.34 141 LYS A O 1
ATOM 1147 N N . GLY A 1 142 ? 10.525 -3.724 32.815 1.00 48.97 142 GLY A N 1
ATOM 1148 C CA . GLY A 1 142 ? 11.833 -4.380 32.697 1.00 48.97 142 GLY A CA 1
ATOM 1149 C C . GLY A 1 142 ? 12.523 -4.145 31.352 1.00 48.97 142 GLY A C 1
ATOM 1150 O O . GLY A 1 142 ? 12.195 -4.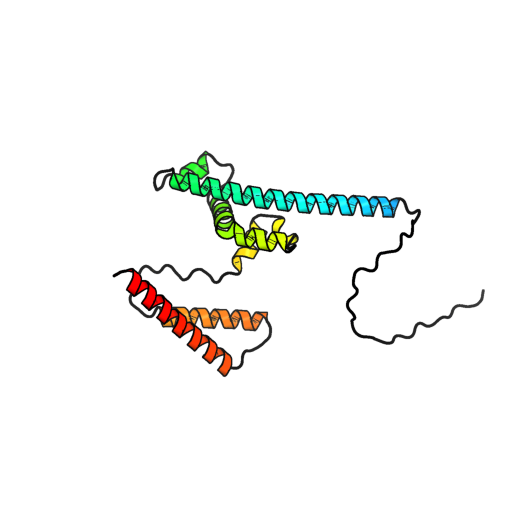804 30.374 1.00 48.97 142 GLY A O 1
ATOM 1151 N N . ASN A 1 143 ? 13.489 -3.221 31.327 1.00 58.94 143 ASN A N 1
ATOM 1152 C CA . ASN A 1 143 ? 14.511 -3.036 30.283 1.00 58.94 143 ASN A CA 1
ATOM 1153 C C . ASN A 1 143 ? 14.038 -2.788 28.835 1.00 58.94 143 ASN A C 1
ATOM 1155 O O . ASN A 1 143 ? 14.553 -3.363 27.876 1.00 58.94 143 ASN A O 1
ATOM 1159 N N . ILE A 1 144 ? 13.119 -1.829 28.660 1.00 58.47 144 ILE A N 1
ATOM 1160 C CA . ILE A 1 144 ? 12.730 -1.279 27.342 1.00 58.47 144 ILE A CA 1
ATOM 1161 C C . ILE A 1 144 ? 13.947 -0.690 26.614 1.00 58.47 144 ILE A C 1
ATOM 1163 O O . ILE A 1 144 ? 14.126 -0.923 25.421 1.00 58.47 144 ILE A O 1
ATOM 1167 N N . VAL A 1 145 ? 14.805 0.032 27.337 1.00 59.38 145 VAL A N 1
ATOM 1168 C CA . VAL A 1 145 ? 15.972 0.707 26.758 1.00 59.38 145 VAL A CA 1
ATOM 1169 C C . VAL A 1 145 ? 16.975 -0.312 26.218 1.00 59.38 145 VAL A C 1
ATOM 1171 O O . VAL A 1 145 ? 17.328 -0.244 25.045 1.00 59.38 145 VAL A O 1
ATOM 1174 N N . GLU A 1 146 ? 17.340 -1.332 27.000 1.00 61.41 146 GLU A N 1
ATOM 1175 C CA . GLU A 1 146 ? 18.266 -2.380 26.541 1.00 61.41 146 GLU A CA 1
ATOM 1176 C C . GLU A 1 146 ? 17.700 -3.198 25.373 1.00 61.41 146 GLU A C 1
ATOM 1178 O O . GLU A 1 146 ? 18.435 -3.530 24.440 1.00 61.41 146 GLU A O 1
ATOM 1183 N N . SER A 1 147 ? 16.394 -3.499 25.377 1.00 63.31 147 SER A N 1
ATOM 1184 C CA . SER A 1 147 ? 15.749 -4.202 24.261 1.00 63.31 147 SER A CA 1
ATOM 1185 C C . SER A 1 147 ? 15.772 -3.364 22.980 1.00 63.31 147 SER A C 1
ATOM 1187 O O . SER A 1 147 ? 16.099 -3.883 21.911 1.00 63.31 147 SER A O 1
ATOM 1189 N N . CYS A 1 148 ? 15.461 -2.068 23.074 1.00 59.31 148 CYS A N 1
ATOM 1190 C CA . CYS A 1 148 ? 15.475 -1.151 21.937 1.00 59.31 148 CYS A CA 1
ATOM 1191 C C . CYS A 1 148 ? 16.895 -0.915 21.405 1.00 59.31 148 CYS A C 1
ATOM 1193 O O . CYS A 1 148 ? 17.095 -0.948 20.191 1.00 59.31 148 CYS A O 1
ATOM 1195 N N . ILE A 1 149 ? 17.885 -0.750 22.290 1.00 66.50 149 ILE A N 1
ATOM 1196 C CA . ILE A 1 149 ? 19.304 -0.654 21.917 1.00 66.50 149 ILE A CA 1
ATOM 1197 C C . ILE A 1 149 ? 19.737 -1.933 21.194 1.00 66.50 149 ILE A C 1
ATOM 1199 O O . ILE A 1 149 ? 20.291 -1.869 20.101 1.00 66.50 149 ILE A O 1
ATOM 1203 N N . THR A 1 150 ? 19.401 -3.107 21.735 1.00 69.50 150 THR A N 1
ATOM 1204 C CA . THR A 1 150 ? 19.769 -4.401 21.139 1.00 69.50 150 THR A CA 1
ATOM 1205 C C . THR A 1 150 ? 19.180 -4.587 19.736 1.00 69.50 150 THR A C 1
ATOM 1207 O O . THR A 1 150 ? 19.861 -5.064 18.820 1.00 69.50 150 THR A O 1
ATOM 1210 N N . ASP A 1 151 ? 17.914 -4.221 19.535 1.00 67.50 151 ASP A N 1
ATOM 1211 C CA . ASP A 1 151 ? 17.262 -4.325 18.229 1.00 67.50 151 ASP A CA 1
ATOM 1212 C C . ASP A 1 151 ? 17.795 -3.291 17.228 1.00 67.50 151 ASP A C 1
ATOM 1214 O O . ASP A 1 151 ? 17.981 -3.615 16.047 1.00 67.50 151 ASP A O 1
ATOM 1218 N N . PHE A 1 152 ? 18.140 -2.091 17.698 1.00 68.56 152 PHE A N 1
ATOM 1219 C CA . PHE A 1 152 ? 18.806 -1.067 16.900 1.00 68.56 152 PHE A CA 1
ATOM 1220 C C . PHE A 1 152 ? 20.209 -1.508 16.457 1.00 68.56 152 PHE A C 1
ATOM 1222 O O . PHE A 1 152 ? 20.511 -1.467 15.262 1.00 68.56 152 PHE A O 1
ATOM 1229 N N . SER A 1 153 ? 21.029 -2.064 17.354 1.00 71.12 153 SER A N 1
ATOM 1230 C CA . SER A 1 153 ? 22.353 -2.610 17.020 1.00 71.12 153 SER A CA 1
ATOM 1231 C C . SER A 1 153 ? 22.276 -3.736 15.980 1.00 71.12 153 SER A C 1
ATOM 1233 O O . SER A 1 153 ? 23.105 -3.813 15.064 1.00 71.12 153 SER A O 1
ATOM 1235 N N . LYS A 1 154 ? 21.261 -4.611 16.063 1.00 74.62 154 LYS A N 1
ATOM 1236 C CA . LYS A 1 154 ? 21.009 -5.653 15.047 1.00 74.62 154 LYS A CA 1
ATOM 1237 C C . LYS A 1 154 ? 20.602 -5.056 13.700 1.00 74.62 154 LYS A C 1
ATOM 1239 O O . LYS A 1 154 ? 20.975 -5.599 12.657 1.00 74.62 154 LYS A O 1
ATOM 1244 N N . TYR A 1 155 ? 19.817 -3.981 13.705 1.00 71.19 155 TYR A N 1
ATOM 1245 C CA . TYR A 1 155 ? 19.394 -3.280 12.495 1.00 71.19 155 TYR A CA 1
ATOM 1246 C C . TYR A 1 155 ? 20.571 -2.579 11.803 1.00 71.19 155 TYR A C 1
ATOM 1248 O O . TYR A 1 155 ? 20.768 -2.789 10.604 1.00 71.19 155 TYR A O 1
ATOM 1256 N N . LEU A 1 156 ? 21.419 -1.872 12.559 1.00 69.00 156 LEU A N 1
ATOM 1257 C CA . LEU A 1 156 ? 22.661 -1.283 12.046 1.00 69.00 156 LEU A CA 1
ATOM 1258 C C . LEU A 1 156 ? 23.557 -2.342 11.394 1.00 69.00 156 LEU A C 1
ATOM 1260 O O . LEU A 1 156 ? 23.989 -2.166 10.258 1.00 69.00 156 LEU A O 1
ATOM 1264 N N . GLY A 1 157 ? 23.722 -3.505 12.033 1.00 67.25 157 GLY A N 1
ATOM 1265 C CA . GLY A 1 157 ? 24.497 -4.610 11.458 1.00 67.25 157 GLY A CA 1
ATOM 1266 C C . GLY A 1 157 ? 23.938 -5.163 10.137 1.00 67.25 157 GLY A C 1
ATOM 1267 O O . GLY A 1 157 ? 24.689 -5.688 9.315 1.00 67.25 157 GLY A O 1
ATOM 1268 N N . LYS A 1 158 ? 22.626 -5.054 9.891 1.00 71.94 158 LYS A N 1
ATOM 1269 C CA . LYS A 1 158 ? 22.017 -5.430 8.601 1.00 71.94 158 LYS A CA 1
ATOM 1270 C C . LYS A 1 158 ? 22.243 -4.368 7.530 1.00 71.94 158 LYS A C 1
ATOM 1272 O O . LYS A 1 158 ? 22.431 -4.729 6.371 1.00 71.94 158 LYS A O 1
ATOM 1277 N N . ILE A 1 159 ? 22.213 -3.092 7.910 1.00 62.22 159 ILE A N 1
ATOM 1278 C CA . ILE A 1 159 ? 22.510 -1.973 7.011 1.00 62.22 159 ILE A CA 1
ATOM 1279 C C . ILE A 1 159 ? 23.975 -2.034 6.570 1.00 62.22 159 ILE A C 1
ATOM 1281 O O . ILE A 1 159 ? 24.236 -2.012 5.372 1.00 62.22 159 ILE A O 1
ATOM 1285 N N . GLU A 1 160 ? 24.910 -2.215 7.503 1.00 65.56 160 GLU A N 1
ATOM 1286 C CA . GLU A 1 160 ? 26.351 -2.344 7.224 1.00 65.56 160 GLU A CA 1
ATOM 1287 C C . GLU A 1 160 ? 26.637 -3.463 6.209 1.00 65.56 160 GLU A C 1
ATOM 1289 O O . GLU A 1 160 ? 27.341 -3.261 5.221 1.00 65.56 160 GLU A O 1
ATOM 1294 N N . LYS A 1 161 ? 26.007 -4.635 6.386 1.00 67.06 161 LYS A N 1
ATOM 1295 C CA . LYS A 1 161 ? 26.126 -5.764 5.446 1.00 67.06 161 LYS A CA 1
ATOM 1296 C C . LYS A 1 161 ? 25.567 -5.467 4.053 1.00 67.06 161 LYS A C 1
ATOM 1298 O O . LYS A 1 161 ? 26.060 -6.033 3.085 1.00 67.06 161 LYS A O 1
ATOM 1303 N N . LYS A 1 162 ? 24.534 -4.625 3.948 1.00 62.28 162 LYS A N 1
ATOM 1304 C CA . LYS A 1 162 ? 23.922 -4.237 2.666 1.00 62.28 162 LYS A CA 1
ATOM 1305 C C . LYS A 1 162 ? 24.703 -3.140 1.943 1.00 62.28 162 LYS A C 1
ATOM 1307 O O . LYS A 1 162 ? 24.758 -3.166 0.722 1.00 62.28 162 LYS A O 1
ATOM 1312 N N . ILE A 1 163 ? 25.269 -2.185 2.681 1.00 61.41 163 ILE A N 1
ATOM 1313 C CA . ILE A 1 163 ? 26.022 -1.054 2.116 1.00 61.41 163 ILE A CA 1
ATOM 1314 C C . ILE A 1 163 ? 27.486 -1.448 1.836 1.00 61.41 163 ILE A C 1
ATOM 1316 O O . ILE A 1 163 ? 28.159 -0.803 1.038 1.00 61.41 163 ILE A O 1
ATOM 1320 N N . GLY A 1 164 ? 27.983 -2.539 2.433 1.00 51.22 164 GLY A N 1
ATOM 1321 C CA . GLY A 1 164 ? 29.352 -3.027 2.226 1.00 51.22 164 GLY A CA 1
ATOM 1322 C C . GLY A 1 164 ? 30.412 -2.212 2.975 1.00 51.22 164 GLY A C 1
ATOM 1323 O O . GLY A 1 164 ? 31.605 -2.417 2.770 1.00 51.22 164 GLY A O 1
ATOM 1324 N N . THR A 1 165 ? 29.989 -1.302 3.854 1.00 59.88 165 THR A N 1
ATOM 1325 C CA . THR A 1 165 ? 30.850 -0.460 4.686 1.00 59.88 165 THR A CA 1
ATOM 1326 C C . THR A 1 165 ? 30.710 -0.856 6.155 1.00 59.88 165 THR A C 1
ATOM 1328 O O . THR A 1 165 ? 29.610 -0.980 6.690 1.00 59.88 165 THR A O 1
ATOM 1331 N N . GLN A 1 166 ? 31.844 -1.071 6.824 1.00 64.00 166 GLN A N 1
ATOM 1332 C CA . GLN A 1 166 ? 31.900 -1.239 8.276 1.00 64.00 166 GLN A CA 1
ATOM 1333 C C . GLN A 1 166 ? 32.028 0.144 8.915 1.00 64.00 166 GLN A C 1
ATOM 1335 O O . GLN A 1 166 ? 33.017 0.839 8.671 1.00 64.00 166 GLN A O 1
ATOM 1340 N N . LEU A 1 167 ? 31.045 0.562 9.721 1.00 62.19 167 LEU A N 1
ATOM 1341 C CA . LEU A 1 167 ? 31.228 1.752 10.547 1.00 62.19 167 LEU A CA 1
ATOM 1342 C C . LEU A 1 167 ? 32.371 1.502 11.538 1.00 62.19 167 LEU A C 1
ATOM 1344 O O . LEU A 1 167 ? 32.483 0.434 12.140 1.00 62.19 167 LEU A O 1
ATOM 1348 N N . SER A 1 168 ? 33.210 2.517 11.747 1.00 66.94 168 SER A N 1
ATOM 1349 C CA . SER A 1 168 ? 34.178 2.498 12.843 1.00 66.94 168 SER A CA 1
ATOM 1350 C C . SER A 1 168 ? 33.450 2.251 14.167 1.00 66.94 168 SER A C 1
ATOM 1352 O O . SER A 1 168 ? 32.396 2.847 14.412 1.00 66.94 168 SER A O 1
ATOM 1354 N N . LYS A 1 169 ? 34.029 1.421 15.048 1.00 67.31 169 LYS A N 1
ATOM 1355 C CA . LYS A 1 169 ? 33.469 1.113 16.379 1.00 67.31 169 LYS A CA 1
ATOM 1356 C C . LYS A 1 169 ? 33.057 2.382 17.136 1.00 67.31 169 LYS A C 1
ATOM 1358 O O . LYS A 1 169 ? 32.001 2.410 17.756 1.00 67.31 169 LYS A O 1
ATOM 1363 N N . LYS A 1 170 ? 33.845 3.454 16.995 1.00 68.75 170 LYS A N 1
ATOM 1364 C CA . LYS A 1 170 ? 33.594 4.763 17.615 1.00 68.75 170 LYS A CA 1
ATOM 1365 C C . LYS A 1 170 ? 32.337 5.455 17.070 1.00 68.75 170 LYS A C 1
ATOM 1367 O O . LYS A 1 170 ? 31.591 6.065 17.826 1.00 68.75 170 LYS A O 1
ATOM 1372 N N . SER A 1 171 ? 32.083 5.350 15.766 1.00 69.94 171 SER A N 1
ATOM 1373 C CA . SER A 1 171 ? 30.891 5.924 15.126 1.00 69.94 171 SER A CA 1
ATOM 1374 C C . SER A 1 171 ? 29.628 5.147 15.484 1.00 69.94 171 SER A C 1
ATOM 1376 O O . SER A 1 171 ? 28.583 5.753 15.700 1.00 69.94 171 SER A O 1
ATOM 1378 N N . ARG A 1 172 ? 29.736 3.818 15.588 1.00 69.06 172 ARG A N 1
ATOM 1379 C CA . ARG A 1 172 ? 28.639 2.946 16.018 1.00 69.06 172 ARG A CA 1
ATOM 1380 C C . ARG A 1 172 ? 28.222 3.230 17.460 1.00 69.06 172 ARG A C 1
ATOM 1382 O O . ARG A 1 172 ? 27.044 3.450 17.706 1.00 69.06 172 ARG A O 1
ATOM 1389 N N . GLN A 1 173 ? 29.194 3.324 18.363 1.00 71.62 173 GLN A N 1
ATOM 1390 C CA . GLN A 1 173 ? 28.950 3.650 19.767 1.00 71.62 173 GLN A CA 1
ATOM 1391 C C . GLN A 1 173 ? 28.304 5.037 19.925 1.00 71.62 173 GLN A C 1
ATOM 1393 O O . GLN A 1 173 ? 27.304 5.177 20.616 1.00 71.62 173 GLN A O 1
ATOM 1398 N N . SER A 1 174 ? 28.781 6.043 19.181 1.00 73.81 174 SER A N 1
ATOM 1399 C CA . SER A 1 174 ? 28.174 7.384 19.189 1.00 73.81 174 SER A CA 1
ATOM 1400 C C . SER A 1 174 ? 26.725 7.408 18.670 1.00 73.81 174 SER A C 1
ATOM 1402 O O . SER A 1 174 ? 25.925 8.237 19.102 1.00 73.81 174 SER A O 1
ATOM 1404 N N . LEU A 1 175 ? 26.372 6.527 17.730 1.00 72.19 175 LEU A N 1
ATOM 1405 C CA . LEU A 1 175 ? 25.001 6.376 17.231 1.00 72.19 175 LEU A CA 1
ATOM 1406 C C . LEU A 1 175 ? 24.096 5.677 18.249 1.00 72.19 175 LEU A C 1
ATOM 1408 O O . LEU A 1 175 ? 22.955 6.098 18.420 1.00 72.19 175 LEU A O 1
ATOM 1412 N N . GLU A 1 176 ? 24.602 4.643 18.920 1.00 71.94 176 GLU A N 1
ATOM 1413 C CA . GLU A 1 176 ? 23.884 3.928 19.980 1.00 71.94 176 GLU A CA 1
ATOM 1414 C C . GLU A 1 176 ? 23.597 4.858 21.174 1.00 71.94 176 GLU A C 1
ATOM 1416 O O . GLU A 1 176 ? 22.452 4.928 21.607 1.00 71.94 176 GLU A O 1
ATOM 1421 N N . GLU A 1 177 ? 24.565 5.679 21.602 1.00 76.06 177 GLU A N 1
ATOM 1422 C CA . GLU A 1 177 ? 24.388 6.688 22.666 1.00 76.06 177 GLU A CA 1
ATOM 1423 C C . GLU A 1 177 ? 23.335 7.754 22.308 1.00 76.06 177 GLU A C 1
ATOM 1425 O O . GLU A 1 177 ? 22.500 8.136 23.130 1.00 76.06 177 GLU A O 1
ATOM 1430 N N . LYS A 1 178 ? 23.336 8.239 21.057 1.00 77.06 178 LYS A N 1
ATOM 1431 C CA . LYS A 1 178 ? 22.322 9.198 20.582 1.00 77.06 178 LYS A CA 1
ATOM 1432 C C . LYS A 1 178 ? 20.929 8.578 20.535 1.00 77.06 178 LYS A C 1
ATOM 1434 O O . LYS A 1 178 ? 19.953 9.251 20.854 1.00 77.06 178 LYS A O 1
ATOM 1439 N N . PHE A 1 179 ? 20.836 7.318 20.118 1.00 72.25 179 PHE A N 1
ATOM 1440 C CA . PHE A 1 179 ? 19.573 6.592 20.055 1.00 72.25 179 PHE A CA 1
ATOM 1441 C C . PHE A 1 179 ? 19.017 6.310 21.455 1.00 72.25 179 PHE A C 1
ATOM 1443 O O . PHE A 1 179 ? 17.832 6.523 21.694 1.00 72.25 179 PHE A O 1
ATOM 1450 N N . GLU A 1 180 ? 19.879 5.918 22.393 1.00 74.06 180 GLU A N 1
ATOM 1451 C CA . GLU A 1 180 ? 19.529 5.750 23.802 1.00 74.06 180 GLU A CA 1
ATOM 1452 C C . GLU A 1 180 ? 18.960 7.047 24.396 1.00 74.06 180 GLU A C 1
ATOM 1454 O O . GLU A 1 180 ? 17.878 7.032 24.983 1.00 74.06 180 GLU A O 1
ATOM 1459 N N . LYS A 1 181 ? 19.619 8.188 24.158 1.00 75.38 181 LYS A N 1
ATOM 1460 C CA . LYS A 1 181 ? 19.138 9.496 24.624 1.00 75.38 181 LYS A CA 1
ATOM 1461 C C . LYS A 1 181 ? 17.746 9.847 24.080 1.00 75.38 181 LYS A C 1
ATOM 1463 O O . LYS A 1 181 ? 16.889 10.277 24.846 1.00 75.38 181 LYS A O 1
ATOM 1468 N N . LEU A 1 182 ? 17.505 9.618 22.788 1.00 76.44 182 LEU A N 1
ATOM 1469 C CA . LEU A 1 182 ? 16.199 9.860 22.159 1.00 76.44 182 LEU A CA 1
ATOM 1470 C C . LEU A 1 182 ? 15.091 8.975 22.744 1.00 76.44 182 LEU A C 1
ATOM 1472 O O . LEU A 1 182 ? 13.955 9.423 22.877 1.00 76.44 182 LEU A O 1
ATOM 1476 N N . ILE A 1 183 ? 15.408 7.728 23.109 1.00 70.75 183 ILE A N 1
ATOM 1477 C CA . ILE A 1 183 ? 14.447 6.839 23.772 1.00 70.75 183 ILE A CA 1
ATOM 1478 C C . ILE A 1 183 ? 14.094 7.380 25.158 1.00 70.75 183 ILE A C 1
ATOM 1480 O O . ILE A 1 183 ? 12.916 7.409 25.502 1.00 70.75 183 ILE A O 1
ATOM 1484 N N . TYR A 1 184 ? 15.079 7.825 25.941 1.00 69.81 184 TYR A N 1
ATOM 1485 C CA . TYR A 1 184 ? 14.813 8.410 27.258 1.00 69.81 184 TYR A CA 1
ATOM 1486 C C . TYR A 1 184 ? 13.959 9.676 27.167 1.00 69.81 184 TYR A C 1
ATOM 1488 O O . TYR A 1 184 ? 12.986 9.798 27.908 1.00 69.81 184 TYR A O 1
ATOM 1496 N N . GLU A 1 185 ? 14.266 10.574 26.228 1.00 75.38 185 GLU A N 1
ATOM 1497 C CA . GLU A 1 185 ? 13.478 11.790 25.992 1.00 75.38 185 GLU A CA 1
ATOM 1498 C C . GLU A 1 185 ? 12.024 11.449 25.612 1.00 75.38 185 GLU A C 1
ATOM 1500 O O . GLU A 1 185 ? 11.090 11.970 26.221 1.00 75.38 185 GLU A O 1
ATOM 1505 N N . ALA A 1 186 ? 11.810 10.499 24.694 1.00 69.00 186 ALA A N 1
ATOM 1506 C CA . ALA A 1 186 ? 10.469 10.063 24.296 1.00 69.00 186 ALA A CA 1
ATOM 1507 C C . ALA A 1 186 ? 9.683 9.405 25.448 1.00 69.00 186 ALA A C 1
ATOM 1509 O O . ALA A 1 186 ? 8.487 9.651 25.614 1.00 69.00 186 ALA A O 1
ATOM 1510 N N . VAL A 1 187 ? 10.351 8.592 26.275 1.00 65.88 187 VAL A N 1
ATOM 1511 C CA . VAL A 1 187 ? 9.739 7.960 27.456 1.00 65.88 187 VAL A CA 1
ATOM 1512 C C . VAL A 1 187 ? 9.351 9.008 28.505 1.00 65.88 187 VAL A C 1
ATOM 1514 O O . VAL A 1 187 ? 8.286 8.899 29.119 1.00 65.88 187 VAL A O 1
ATOM 1517 N N . GLU A 1 188 ? 10.174 10.039 28.710 1.00 69.81 188 GLU A N 1
ATOM 1518 C CA . GLU A 1 188 ? 9.845 11.145 29.612 1.00 69.81 188 GLU A CA 1
ATOM 1519 C C . GLU A 1 188 ? 8.676 12.001 29.108 1.00 69.81 188 GLU A C 1
ATOM 1521 O O . GLU A 1 188 ? 7.839 12.420 29.912 1.00 69.81 188 GLU A O 1
ATOM 1526 N N . GLU A 1 189 ? 8.594 12.273 27.805 1.00 70.88 189 GLU A N 1
ATOM 1527 C CA . GLU A 1 189 ? 7.481 13.029 27.220 1.00 70.88 189 GLU A CA 1
ATOM 1528 C C . GLU A 1 189 ? 6.149 12.279 27.336 1.00 70.88 189 GLU A C 1
ATOM 1530 O O . GLU A 1 189 ? 5.148 12.868 27.754 1.00 70.88 189 GLU A O 1
ATOM 1535 N N . GLU A 1 190 ? 6.130 10.967 27.079 1.00 63.06 190 GLU A N 1
ATOM 1536 C CA . GLU A 1 190 ? 4.933 10.143 27.285 1.00 63.06 190 GLU A CA 1
ATOM 1537 C C . GLU A 1 190 ? 4.496 10.089 28.760 1.00 63.06 190 GLU A C 1
ATOM 1539 O O . GLU A 1 190 ? 3.299 10.025 29.056 1.00 63.06 190 GLU A O 1
ATOM 1544 N N . ALA A 1 191 ? 5.446 10.130 29.702 1.00 59.28 191 ALA A N 1
ATOM 1545 C CA . ALA A 1 191 ? 5.150 10.174 31.133 1.00 59.28 191 ALA A CA 1
ATOM 1546 C C . ALA A 1 191 ? 4.565 11.529 31.575 1.00 59.28 191 ALA A C 1
ATOM 1548 O O . ALA A 1 191 ? 3.755 11.571 32.503 1.00 59.28 191 ALA A O 1
ATOM 1549 N N . LYS A 1 192 ? 4.943 12.629 30.908 1.00 62.97 192 LYS A N 1
ATOM 1550 C CA . LYS A 1 192 ? 4.413 13.981 31.159 1.00 62.97 192 LYS A CA 1
ATOM 1551 C C . LYS A 1 192 ? 3.008 14.177 30.580 1.00 62.97 192 LYS A C 1
ATOM 1553 O O . LYS A 1 192 ? 2.208 14.851 31.210 1.00 62.97 192 LYS A O 1
ATOM 1558 N N . GLN A 1 193 ? 2.684 13.553 29.445 1.00 53.41 193 GLN A N 1
ATOM 1559 C CA . GLN A 1 193 ? 1.354 13.637 28.813 1.00 53.41 193 GLN A CA 1
ATOM 1560 C C . GLN A 1 193 ? 0.252 12.834 29.537 1.00 53.41 193 GLN A C 1
ATOM 1562 O O . GLN A 1 193 ? -0.924 12.973 29.211 1.00 53.41 193 GLN A O 1
ATOM 1567 N N . LYS A 1 194 ? 0.616 11.976 30.502 1.00 51.44 194 LYS A N 1
ATOM 1568 C CA . LYS A 1 194 ? -0.315 11.157 31.306 1.00 51.44 194 LYS A CA 1
ATOM 1569 C C . LYS A 1 194 ? -0.563 11.697 32.726 1.00 51.44 194 LYS A C 1
ATOM 1571 O O . LYS A 1 194 ? -1.186 10.995 33.523 1.00 51.44 194 LYS A O 1
ATOM 1576 N N . LYS A 1 195 ? -0.061 12.892 33.052 1.00 43.12 195 LYS A N 1
ATOM 1577 C CA . LYS A 1 195 ? -0.382 13.647 34.275 1.00 43.12 195 LYS A CA 1
ATOM 1578 C C . LYS A 1 195 ? -1.327 14.791 33.944 1.00 43.12 195 LYS A C 1
ATOM 1580 O O . LYS A 1 195 ? -2.167 15.084 34.818 1.00 43.12 195 LYS A O 1
#

Secondary structure (DSSP, 8-state):
------------------------------HHHHHHHHHHHHHHHHHHHHHHHHHHHHHHHHHHHHHHHHHSPTTTHHHHHHHH-SS-HHHHHHHHHHHHTHHHHHHHHHTT-GGGGSSHHHHHHHHTTS-------S--SS-HHHHHHHHHHHHHHHHHHHHT-PPPHHHHHHHHHHHHHHHHHHHHHHHHTT-